Protein AF-A0A061EIF7-F1 (afdb_monomer)

Sequence (240 aa):
MEQPPSSPGTNPVDLRNCVEELVKFTLHSQMNGTLEWDIGLSQEFCSSLLDHHSADPISTIANSPGVSQNPLYIQLASAFYEIITFGSLQASSKCNKLASSYEGSGLKQKEEWIDLVHKKGSELAEILKNINFELHVQEPFFTQLKDGLKTMEGRCAVGDYNRIASGALILFNKCLVLEVQDVHHYASFFEMLEAESLAKVLPGVETIDEAPVRTVNSLQSSFCGNGGHNLTPVVLYIVV

InterPro domains:
  IPR007374 ASCH domain [PF04266] (135-198)
  IPR015947 PUA-like superfamily [SSF88697] (133-213)

Mean predicted aligned error: 14.04 Å

Structure (mmCIF, N/CA/C/O backbone):
data_AF-A0A061EIF7-F1
#
_entry.id   AF-A0A061EIF7-F1
#
loop_
_atom_site.group_PDB
_atom_site.id
_atom_site.type_symbol
_atom_site.label_atom_id
_atom_site.label_alt_id
_atom_site.label_comp_id
_atom_site.label_asym_id
_atom_site.label_entity_id
_atom_site.label_seq_id
_atom_site.pdbx_PDB_ins_code
_atom_site.Cartn_x
_atom_site.Cartn_y
_atom_site.Cartn_z
_atom_site.occupancy
_atom_site.B_iso_or_equiv
_atom_site.auth_seq_id
_atom_site.auth_comp_id
_atom_site.auth_asym_id
_atom_site.auth_atom_id
_atom_site.pdbx_PDB_model_num
ATOM 1 N N . MET A 1 1 ? 24.049 10.262 4.291 1.00 29.61 1 MET A N 1
ATOM 2 C CA . MET A 1 1 ? 24.202 8.849 3.895 1.00 29.61 1 MET A CA 1
ATOM 3 C C . MET A 1 1 ? 22.852 8.208 4.127 1.00 29.61 1 MET A C 1
ATOM 5 O O . MET A 1 1 ? 22.529 7.930 5.271 1.00 29.61 1 MET A O 1
ATOM 9 N N . GLU A 1 2 ? 22.026 8.109 3.089 1.00 33.56 2 GLU A N 1
ATOM 10 C CA . GLU A 1 2 ? 20.752 7.391 3.184 1.00 33.56 2 GLU A CA 1
ATOM 11 C C . GLU A 1 2 ? 21.010 5.897 3.003 1.00 33.56 2 GLU A C 1
ATOM 13 O O . GLU A 1 2 ? 21.774 5.481 2.125 1.00 33.56 2 GLU A O 1
ATOM 18 N N . GLN A 1 3 ? 20.442 5.117 3.916 1.00 34.59 3 GLN A N 1
ATOM 19 C CA . GLN A 1 3 ? 20.562 3.669 3.981 1.00 34.59 3 GLN A CA 1
ATOM 20 C C . GLN A 1 3 ? 19.823 3.064 2.771 1.00 34.59 3 GLN A C 1
ATOM 22 O O . GLN A 1 3 ? 18.740 3.550 2.443 1.00 34.59 3 GLN A O 1
ATOM 27 N N . PRO A 1 4 ? 20.382 2.055 2.074 1.00 44.16 4 PRO A N 1
ATOM 28 C CA . PRO A 1 4 ? 19.668 1.390 0.985 1.00 44.16 4 PRO A CA 1
ATOM 29 C C . PRO A 1 4 ? 18.313 0.865 1.490 1.00 44.16 4 PRO A C 1
ATOM 31 O O . PRO A 1 4 ? 18.235 0.469 2.659 1.00 44.16 4 PRO A O 1
ATOM 34 N N . PRO A 1 5 ? 17.261 0.863 0.646 1.00 51.31 5 PRO A N 1
ATOM 35 C CA . PRO A 1 5 ? 15.955 0.371 1.049 1.00 51.31 5 PRO A CA 1
ATOM 36 C C . PRO A 1 5 ? 16.113 -1.068 1.534 1.00 51.31 5 PRO A C 1
ATOM 38 O O . PRO A 1 5 ? 16.643 -1.928 0.825 1.00 51.31 5 PRO A O 1
ATOM 41 N N . SER A 1 6 ? 15.715 -1.305 2.781 1.00 55.22 6 SER A N 1
ATOM 42 C CA . SER A 1 6 ? 15.743 -2.623 3.405 1.00 55.22 6 SER A CA 1
ATOM 43 C C . SER A 1 6 ? 15.036 -3.628 2.492 1.00 55.22 6 SER A C 1
ATOM 45 O O . SER A 1 6 ? 13.989 -3.309 1.932 1.00 55.22 6 SER A O 1
ATOM 47 N N . SER A 1 7 ? 15.582 -4.841 2.340 1.00 54.00 7 SER A N 1
ATOM 48 C CA . SER A 1 7 ? 14.817 -5.976 1.789 1.00 54.00 7 SER A CA 1
ATOM 49 C C . SER A 1 7 ? 13.463 -6.055 2.516 1.00 54.00 7 SER A C 1
ATOM 51 O O . SER A 1 7 ? 13.458 -5.768 3.721 1.00 54.00 7 SER A O 1
ATOM 53 N N . PRO A 1 8 ? 12.344 -6.410 1.843 1.00 61.06 8 PRO A N 1
ATOM 54 C CA . PRO A 1 8 ? 11.044 -6.476 2.495 1.00 61.06 8 PRO A CA 1
ATOM 55 C C . PRO A 1 8 ? 11.196 -7.356 3.721 1.00 61.06 8 PRO A C 1
ATOM 57 O O . PRO A 1 8 ? 11.722 -8.465 3.631 1.00 61.06 8 PRO A O 1
ATOM 60 N N . GLY A 1 9 ? 10.806 -6.845 4.881 1.00 54.25 9 GLY A N 1
ATOM 61 C CA . GLY A 1 9 ? 10.769 -7.683 6.062 1.00 54.25 9 GLY A CA 1
ATOM 62 C C . GLY A 1 9 ? 9.663 -8.715 5.878 1.00 54.25 9 GLY A C 1
ATOM 63 O O . GLY A 1 9 ? 8.519 -8.346 5.657 1.00 54.25 9 GLY A O 1
ATOM 64 N N . THR A 1 10 ? 9.979 -9.997 6.053 1.00 52.06 10 THR A N 1
ATOM 65 C CA . THR A 1 10 ? 8.979 -11.000 6.476 1.00 52.06 10 THR A CA 1
ATOM 66 C C . THR A 1 10 ? 8.680 -10.901 7.978 1.00 52.06 10 THR A C 1
ATOM 68 O O . THR A 1 10 ? 7.976 -11.738 8.543 1.00 52.06 10 THR A O 1
ATOM 71 N N . ASN A 1 11 ? 9.246 -9.889 8.645 1.00 53.03 11 ASN A N 1
ATOM 72 C CA . ASN A 1 11 ? 8.997 -9.613 10.048 1.00 53.03 11 ASN A CA 1
ATOM 73 C C . ASN A 1 11 ? 7.508 -9.323 10.264 1.00 53.03 11 ASN A C 1
ATOM 75 O O . ASN A 1 11 ? 6.895 -8.665 9.423 1.00 53.03 11 ASN A O 1
ATOM 79 N N . PRO A 1 12 ? 6.931 -9.773 11.390 1.00 58.47 12 PRO A N 1
ATOM 80 C CA . PRO A 1 12 ? 5.568 -9.412 11.734 1.00 58.47 12 PRO A CA 1
ATOM 81 C C . PRO A 1 12 ? 5.463 -7.886 11.741 1.00 58.47 12 PRO A C 1
ATOM 83 O O . PRO A 1 12 ? 6.251 -7.222 12.421 1.00 58.47 12 PRO A O 1
ATOM 86 N N . VAL A 1 13 ? 4.521 -7.355 10.956 1.00 65.19 13 VAL A N 1
ATOM 87 C CA . VAL A 1 13 ? 4.175 -5.929 10.926 1.00 65.19 13 VAL A CA 1
ATOM 88 C C . VAL A 1 13 ? 4.106 -5.438 12.368 1.00 65.19 13 VAL A C 1
ATOM 90 O O . VAL A 1 13 ? 3.480 -6.091 13.211 1.00 65.19 13 VAL A O 1
ATOM 93 N N . ASP A 1 14 ? 4.754 -4.308 12.669 1.00 78.50 14 ASP A N 1
ATOM 94 C CA . ASP A 1 14 ? 4.597 -3.649 13.967 1.00 78.50 14 ASP A CA 1
ATOM 95 C C . ASP A 1 14 ? 3.164 -3.125 14.065 1.00 78.50 14 ASP A C 1
ATOM 97 O O . ASP A 1 14 ? 2.847 -1.981 13.734 1.00 78.50 14 ASP A O 1
ATOM 101 N N . LEU A 1 15 ? 2.286 -4.039 14.465 1.00 79.38 15 LEU A N 1
ATOM 102 C CA . LEU A 1 15 ? 0.847 -3.915 14.380 1.00 79.38 15 LEU A CA 1
ATOM 103 C C . LEU A 1 15 ? 0.352 -2.702 15.161 1.00 79.38 15 LEU A C 1
ATOM 105 O O . LEU A 1 15 ? -0.579 -2.030 14.735 1.00 79.38 15 LEU A O 1
ATOM 109 N N . ARG A 1 16 ? 0.992 -2.398 16.293 1.00 81.75 16 ARG A N 1
ATOM 110 C CA . ARG A 1 16 ? 0.632 -1.246 17.119 1.00 81.75 16 ARG A CA 1
ATOM 111 C C . ARG A 1 16 ? 0.867 0.056 16.363 1.00 81.75 16 ARG A C 1
ATOM 113 O O . ARG A 1 16 ? -0.048 0.868 16.277 1.00 81.75 16 ARG A O 1
ATOM 120 N N . ASN A 1 17 ? 2.060 0.222 15.797 1.00 82.50 17 ASN A N 1
ATOM 121 C CA . ASN A 1 17 ? 2.411 1.424 15.046 1.00 82.50 17 ASN A CA 1
ATOM 122 C C . ASN A 1 17 ? 1.631 1.520 13.726 1.00 82.50 17 ASN A C 1
ATOM 124 O O . ASN A 1 17 ? 1.202 2.604 13.348 1.00 82.50 17 ASN A O 1
ATOM 128 N N . CYS A 1 18 ? 1.394 0.392 13.052 1.00 82.25 18 CYS A N 1
ATOM 129 C CA . CYS A 1 18 ? 0.579 0.338 11.838 1.00 82.25 18 CYS A CA 1
ATOM 130 C C . CYS A 1 18 ? -0.863 0.798 12.097 1.00 82.25 18 CYS A C 1
ATOM 132 O O . CYS A 1 18 ? -1.370 1.656 11.381 1.00 82.25 18 CYS A O 1
ATOM 134 N N . VAL A 1 19 ? -1.508 0.287 13.150 1.00 85.50 19 VAL A N 1
ATOM 135 C CA . VAL A 1 19 ? -2.882 0.677 13.502 1.00 85.50 19 VAL A CA 1
ATOM 136 C C . VAL A 1 19 ? -2.955 2.154 13.900 1.00 85.50 19 VAL A C 1
ATOM 138 O O . VAL A 1 19 ? -3.918 2.831 13.548 1.00 85.50 19 VAL A O 1
ATOM 141 N N . GLU A 1 20 ? -1.944 2.674 14.598 1.00 86.88 20 GLU A N 1
ATOM 142 C CA . GLU A 1 20 ? -1.873 4.095 14.952 1.00 86.88 20 GLU A CA 1
ATOM 143 C C . GLU A 1 20 ? -1.785 5.002 13.721 1.00 86.88 20 GLU A C 1
ATOM 145 O O . GLU A 1 20 ? -2.619 5.900 13.566 1.00 86.88 20 GLU A O 1
ATOM 150 N N . GLU A 1 21 ? -0.838 4.738 12.818 1.00 85.19 21 GLU A N 1
ATOM 151 C CA . GLU A 1 21 ? -0.674 5.520 11.589 1.00 85.19 21 GLU A CA 1
ATOM 152 C C . GLU A 1 21 ? -1.884 5.385 10.657 1.00 85.19 21 GLU A C 1
ATOM 154 O O . GLU A 1 21 ? -2.321 6.378 10.077 1.00 85.19 21 GLU A O 1
ATOM 159 N N . LEU A 1 22 ? -2.499 4.201 10.569 1.00 84.62 22 LEU A N 1
ATOM 160 C CA . LEU A 1 22 ? -3.710 3.986 9.776 1.00 84.62 22 LEU A CA 1
ATOM 161 C C . LEU A 1 22 ? -4.897 4.808 10.298 1.00 84.62 22 LEU A C 1
ATOM 163 O O . LEU A 1 22 ? -5.583 5.473 9.516 1.00 84.62 22 LEU A O 1
ATOM 167 N N . VAL A 1 23 ? -5.147 4.789 11.612 1.00 85.50 23 VAL A N 1
ATOM 168 C CA . VAL A 1 23 ? -6.224 5.581 12.229 1.00 85.50 23 VAL A CA 1
ATOM 169 C C . VAL A 1 23 ? -5.973 7.067 11.998 1.00 85.50 23 VAL A C 1
ATOM 171 O O . VAL A 1 23 ? -6.869 7.783 11.550 1.00 85.50 23 VAL A O 1
ATOM 174 N N . LYS A 1 24 ? -4.745 7.528 12.238 1.00 87.12 24 LYS A N 1
ATOM 175 C CA . LYS A 1 24 ? -4.350 8.922 12.029 1.00 87.12 24 LYS A CA 1
ATOM 176 C C . LYS A 1 24 ? -4.534 9.358 10.573 1.00 87.12 24 LYS A C 1
ATOM 178 O O . LYS A 1 24 ? -5.149 10.393 10.316 1.00 87.12 24 LYS A O 1
ATOM 183 N N . PHE A 1 25 ? -4.059 8.554 9.623 1.00 84.62 25 PHE A N 1
ATOM 184 C CA . PHE A 1 25 ? -4.212 8.795 8.188 1.00 84.62 25 PHE A CA 1
ATOM 185 C C . PHE A 1 25 ? -5.684 8.877 7.773 1.00 84.62 25 PHE A C 1
ATOM 187 O O . PHE A 1 25 ? -6.068 9.785 7.033 1.00 84.62 25 PHE A O 1
ATOM 194 N N . THR A 1 26 ? -6.516 7.965 8.282 1.00 84.12 26 THR A N 1
ATOM 195 C CA . THR A 1 26 ? -7.954 7.915 7.980 1.00 84.12 26 THR A CA 1
ATOM 196 C C . THR A 1 26 ? -8.664 9.180 8.466 1.00 84.12 26 THR A C 1
ATOM 198 O O . THR A 1 26 ? -9.420 9.793 7.713 1.00 84.12 26 THR A O 1
ATOM 201 N N . LEU A 1 27 ? -8.373 9.625 9.694 1.00 84.62 27 LEU A N 1
ATOM 202 C CA . LEU A 1 27 ? -8.964 10.837 10.270 1.00 84.62 27 LEU A CA 1
ATOM 203 C C . LEU A 1 27 ? -8.554 12.105 9.507 1.00 84.62 27 LEU A C 1
ATOM 205 O O . LEU A 1 27 ? -9.409 12.935 9.195 1.00 84.62 27 LEU A O 1
ATOM 209 N N . HIS A 1 28 ? -7.271 12.248 9.157 1.00 84.62 28 HIS A N 1
ATOM 210 C CA . HIS A 1 28 ? -6.807 13.375 8.340 1.00 84.62 28 HIS A CA 1
ATOM 211 C C . HIS A 1 28 ? -7.423 13.369 6.939 1.00 84.62 28 HIS A C 1
ATOM 213 O O . HIS A 1 28 ? -7.803 14.422 6.428 1.00 84.62 28 HIS A O 1
ATOM 219 N N . SER A 1 29 ? -7.550 12.194 6.323 1.00 81.12 29 SER A N 1
ATOM 220 C CA . SER A 1 29 ? -8.087 12.071 4.968 1.00 81.12 29 SER A CA 1
ATOM 221 C C . SER A 1 29 ? -9.582 12.410 4.902 1.00 81.12 29 SER A C 1
ATOM 223 O O . SER A 1 29 ? -9.990 13.082 3.952 1.00 81.12 29 SER A O 1
ATOM 225 N N . GLN A 1 30 ? -10.365 12.043 5.928 1.00 82.75 30 GLN A N 1
ATOM 226 C CA . GLN A 1 30 ? -11.767 12.463 6.089 1.00 82.75 30 GLN A CA 1
ATOM 227 C C . GLN A 1 30 ? -11.884 13.981 6.290 1.00 82.75 30 GLN A C 1
ATOM 229 O O . GLN A 1 30 ? -12.725 14.636 5.675 1.00 82.75 30 GLN A O 1
ATOM 234 N N . MET A 1 31 ? -11.014 14.567 7.119 1.00 81.19 31 MET A N 1
ATOM 235 C CA . MET A 1 31 ? -11.008 16.011 7.375 1.00 81.19 31 MET A CA 1
ATOM 236 C C . MET A 1 31 ? -10.672 16.821 6.115 1.00 81.19 31 MET A C 1
ATOM 238 O O . MET A 1 31 ? -11.287 17.853 5.861 1.00 81.19 31 MET A O 1
ATOM 242 N N . ASN A 1 32 ? -9.748 16.323 5.295 1.00 81.88 32 ASN A N 1
ATOM 243 C CA . ASN A 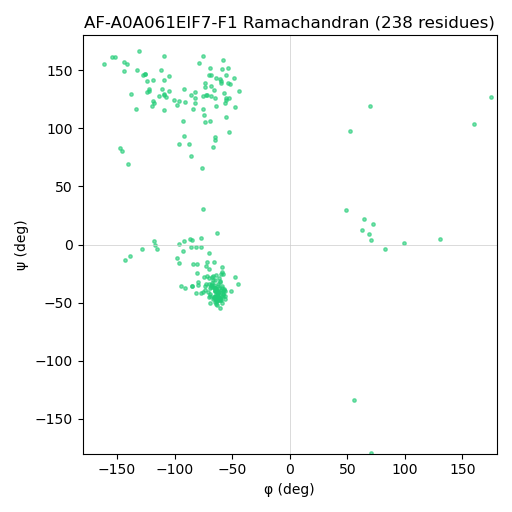1 32 ? -9.346 16.967 4.047 1.00 81.88 32 ASN A CA 1
ATOM 244 C C . ASN A 1 32 ? -10.304 16.684 2.874 1.00 81.88 32 ASN A C 1
ATOM 246 O O . ASN A 1 32 ? -10.073 17.189 1.779 1.00 81.88 32 ASN A O 1
ATOM 250 N N . GLY A 1 33 ? -11.349 15.866 3.069 1.00 76.62 33 GLY A N 1
ATOM 251 C CA . GLY A 1 33 ? -12.273 15.467 2.000 1.00 76.62 33 GLY A CA 1
ATOM 252 C C . GLY A 1 33 ? -11.618 14.631 0.894 1.00 76.62 33 GLY A C 1
ATOM 253 O O . GLY A 1 33 ? -12.112 14.595 -0.225 1.00 76.62 33 GLY A O 1
ATOM 254 N N . THR A 1 34 ? -10.48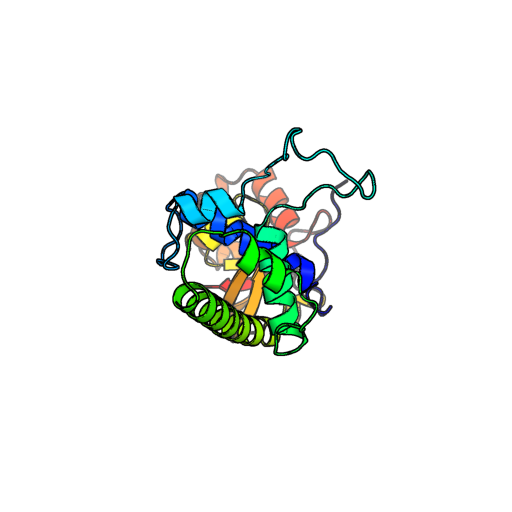9 13.988 1.199 1.00 76.19 34 THR A N 1
ATOM 255 C CA . THR A 1 34 ? -9.700 13.173 0.251 1.00 76.19 34 THR A CA 1
ATOM 256 C C . THR A 1 34 ? -10.025 11.681 0.327 1.00 76.19 34 THR A C 1
ATOM 258 O O . THR A 1 34 ? -9.398 10.881 -0.358 1.00 76.19 34 THR A O 1
ATOM 261 N N . LEU A 1 35 ? -10.951 11.292 1.206 1.00 73.25 35 LEU A N 1
ATOM 262 C CA . LEU A 1 35 ? -11.400 9.913 1.348 1.00 73.25 35 LEU A CA 1
ATOM 263 C C . LEU A 1 35 ? -12.453 9.620 0.270 1.00 73.25 35 LEU A C 1
ATOM 265 O O . LEU A 1 35 ? -13.475 10.299 0.212 1.00 73.25 35 LEU A O 1
ATOM 269 N N . GLU A 1 36 ? -12.213 8.620 -0.579 1.00 65.44 36 GLU A N 1
ATOM 270 C CA . GLU A 1 36 ? -13.154 8.250 -1.651 1.00 65.44 36 GLU A CA 1
ATOM 271 C C . GLU A 1 36 ? -14.440 7.595 -1.126 1.00 65.44 36 GLU A C 1
ATOM 273 O O . GLU A 1 36 ? -15.470 7.602 -1.801 1.00 65.44 36 GLU A O 1
ATOM 278 N N . TRP A 1 37 ? -14.402 7.044 0.089 1.00 65.62 37 TRP A N 1
ATOM 279 C CA . TRP A 1 37 ? -15.542 6.414 0.746 1.00 65.62 37 TRP A CA 1
ATOM 280 C C . TRP A 1 37 ? -15.900 7.132 2.045 1.00 65.62 37 TRP A C 1
ATOM 282 O O . TRP A 1 37 ? -15.028 7.522 2.817 1.00 65.62 37 TRP A O 1
ATOM 292 N N . ASP A 1 38 ? -17.196 7.260 2.327 1.00 68.94 38 ASP A N 1
ATOM 293 C CA . ASP A 1 38 ? -17.659 7.815 3.596 1.00 68.94 38 ASP A CA 1
ATOM 294 C C . ASP A 1 38 ? -17.498 6.782 4.721 1.00 68.94 38 ASP A C 1
ATOM 296 O O . ASP A 1 38 ? -18.125 5.720 4.720 1.00 68.94 38 ASP A O 1
ATOM 300 N N . ILE A 1 39 ? -16.651 7.098 5.702 1.00 69.50 39 ILE A N 1
ATOM 301 C CA . ILE A 1 39 ? -16.491 6.302 6.928 1.00 69.50 39 ILE A CA 1
ATOM 302 C C . ILE A 1 39 ? -17.634 6.518 7.933 1.00 69.50 39 ILE A C 1
ATOM 304 O O . ILE A 1 39 ? -17.640 5.883 8.988 1.00 69.50 39 ILE A O 1
ATOM 308 N N . GLY A 1 40 ? -18.595 7.396 7.628 1.00 66.06 40 GLY A N 1
ATOM 309 C CA . GLY A 1 40 ? -19.755 7.690 8.468 1.00 66.06 40 GLY A CA 1
ATOM 310 C C . GLY A 1 40 ? -19.408 8.501 9.717 1.00 66.06 40 GLY A C 1
ATOM 311 O O . GLY A 1 40 ? -20.179 8.519 10.677 1.00 66.06 40 GLY A O 1
ATOM 312 N N . LEU A 1 41 ? -18.237 9.146 9.731 1.00 71.50 41 LEU A N 1
ATOM 313 C CA . LEU A 1 41 ? -17.779 10.012 10.815 1.00 71.50 41 LEU A CA 1
ATOM 314 C C . LEU A 1 41 ? -17.898 11.478 10.391 1.00 71.50 41 LEU A C 1
ATOM 316 O O . LEU A 1 41 ? -17.448 11.853 9.305 1.00 71.50 41 LEU A O 1
ATOM 320 N N . SER A 1 42 ? -18.472 12.314 11.260 1.00 74.44 42 SER A N 1
ATOM 321 C CA . SER A 1 42 ? -18.560 13.755 11.003 1.00 74.44 42 SER A CA 1
ATOM 322 C C . SER A 1 42 ? -17.176 14.414 11.072 1.00 74.44 42 SER A C 1
ATOM 324 O O . SER A 1 42 ? -16.286 13.950 11.791 1.00 74.44 42 SER A O 1
ATOM 326 N N . GLN A 1 43 ? -16.985 15.519 10.344 1.00 78.31 43 GLN A N 1
ATOM 327 C CA . GLN A 1 43 ? -15.718 16.259 10.367 1.00 78.31 43 GLN A CA 1
ATOM 328 C C . GLN A 1 43 ? -15.392 16.800 11.764 1.00 78.31 43 GLN A C 1
ATOM 330 O O . GLN A 1 43 ? -14.236 16.763 12.185 1.00 78.31 43 GLN A O 1
ATOM 335 N N . GLU A 1 44 ? -16.403 17.247 12.513 1.00 74.06 44 GLU A N 1
ATOM 336 C CA . GLU A 1 44 ? -16.243 17.725 13.889 1.00 74.06 44 GLU A CA 1
ATOM 337 C C . GLU A 1 44 ? -15.762 16.602 14.811 1.00 74.06 44 GLU A C 1
ATOM 339 O O . GLU A 1 44 ? -14.886 16.811 15.651 1.00 74.06 44 GLU A O 1
ATOM 344 N N . PHE A 1 45 ? -16.295 15.392 14.620 1.00 73.56 45 PHE A N 1
ATOM 345 C CA . PHE A 1 45 ? -15.878 14.217 15.371 1.00 73.56 45 PHE A CA 1
ATOM 346 C C . PHE A 1 45 ? -14.424 13.835 15.062 1.00 73.56 45 PHE A C 1
ATOM 348 O O . PHE A 1 45 ? -13.637 13.619 15.982 1.00 73.56 45 PHE A O 1
ATOM 355 N N . CYS A 1 46 ? -14.030 13.817 13.784 1.00 77.25 46 CYS A N 1
ATOM 356 C CA . CYS A 1 46 ? -12.645 13.544 13.390 1.00 77.25 46 CYS A CA 1
ATOM 357 C C . CYS A 1 46 ? -11.662 14.589 13.935 1.00 77.25 46 CYS A C 1
ATOM 359 O O . CYS A 1 46 ? -10.601 14.219 14.436 1.00 77.25 46 CYS A O 1
ATOM 361 N N . SER A 1 47 ? -12.030 15.872 13.887 1.00 79.44 47 SER A N 1
ATOM 362 C CA . SER A 1 47 ? -11.232 16.961 14.457 1.00 79.44 47 SER A CA 1
ATOM 363 C C . SER A 1 47 ? -11.041 16.780 15.967 1.00 79.44 47 SER A C 1
ATOM 365 O O . SER A 1 47 ? -9.914 16.796 16.451 1.00 79.44 47 SER A O 1
ATOM 367 N N . SER A 1 48 ? -12.116 16.468 16.701 1.00 77.25 48 SER A N 1
ATOM 368 C CA . SER A 1 48 ? -12.061 16.196 18.144 1.00 77.25 48 SER A CA 1
ATOM 369 C C . SER A 1 48 ? -11.171 14.998 18.505 1.00 77.25 48 SER A C 1
ATOM 371 O O . SER A 1 48 ? -10.546 15.004 19.565 1.00 77.25 48 SER A O 1
ATOM 373 N N . LEU A 1 49 ? -11.087 13.978 17.643 1.00 76.31 49 LEU A N 1
ATOM 374 C CA . LEU A 1 49 ? -10.205 12.827 17.861 1.00 76.31 49 LEU A CA 1
ATOM 375 C C . LEU A 1 49 ? -8.721 13.154 17.648 1.00 76.31 49 LEU A C 1
ATOM 377 O O . LEU A 1 49 ? -7.859 12.567 18.311 1.00 76.31 49 LEU A O 1
ATOM 381 N N . LEU A 1 50 ? -8.435 14.047 16.699 1.00 81.25 50 LEU A N 1
ATOM 382 C CA . LEU A 1 50 ? -7.088 14.508 16.366 1.00 81.25 50 LEU A CA 1
ATOM 383 C C . LEU A 1 50 ? -6.584 15.592 17.324 1.00 81.25 50 LEU A C 1
ATOM 385 O O . LEU A 1 50 ? -5.369 15.738 17.472 1.00 81.25 50 LEU A O 1
ATOM 389 N N . ASP A 1 51 ? -7.490 16.335 17.964 1.00 76.12 51 ASP A N 1
ATOM 390 C CA . ASP A 1 51 ? -7.127 17.457 18.817 1.00 76.12 51 ASP A CA 1
ATOM 391 C C . ASP A 1 51 ? -6.351 17.004 20.064 1.00 76.12 51 ASP A C 1
ATOM 393 O O . ASP A 1 51 ? -6.710 16.065 20.786 1.00 76.12 51 ASP A O 1
ATOM 397 N N . HIS A 1 52 ? -5.259 17.712 20.326 1.00 60.75 52 HIS A N 1
ATOM 398 C CA . HIS A 1 52 ? -4.534 17.637 21.579 1.00 60.75 52 HIS A CA 1
ATOM 399 C C . HIS A 1 52 ? -5.196 18.643 22.512 1.00 60.75 52 HIS A C 1
ATOM 401 O O . HIS A 1 52 ? -4.736 19.778 22.638 1.00 60.75 52 HIS A O 1
ATOM 407 N N . HIS A 1 53 ? -6.249 18.239 23.219 1.00 50.03 53 HIS A N 1
ATOM 408 C CA . HIS A 1 53 ? -6.636 19.005 24.395 1.00 50.03 53 HIS A CA 1
ATOM 409 C C . HIS A 1 53 ? -5.509 18.892 25.433 1.00 50.03 53 HIS A C 1
ATOM 411 O O . HIS A 1 53 ? -5.478 18.004 26.283 1.00 50.03 53 HIS A O 1
ATOM 417 N N . SER A 1 54 ? -4.558 19.826 25.360 1.00 42.75 54 SER A N 1
ATOM 418 C CA . SER A 1 54 ? -3.938 20.402 26.542 1.00 42.75 54 SER A CA 1
ATOM 419 C C . SER A 1 54 ? -5.099 20.890 27.397 1.00 42.75 54 SER A C 1
ATOM 421 O O . SER A 1 54 ? -5.695 21.934 27.145 1.00 42.75 54 SER A O 1
ATOM 423 N N . ALA A 1 55 ? -5.500 20.071 28.363 1.00 35.34 55 ALA A N 1
ATOM 424 C CA . ALA A 1 55 ? -6.322 20.557 29.447 1.00 35.34 55 ALA A CA 1
ATOM 425 C C . ALA A 1 55 ? -5.470 21.571 30.222 1.00 35.34 55 ALA A C 1
ATOM 427 O O . ALA A 1 55 ? -4.676 21.199 31.084 1.00 35.34 55 ALA A O 1
ATOM 428 N N . ASP A 1 56 ? -5.585 22.844 29.861 1.00 34.34 56 ASP A N 1
ATOM 429 C CA . ASP A 1 56 ? -5.129 23.950 30.691 1.00 34.34 56 ASP A CA 1
ATOM 430 C C . ASP A 1 56 ? -6.122 24.177 31.860 1.00 34.34 56 ASP A C 1
ATOM 432 O O . ASP A 1 56 ? -7.229 23.629 31.888 1.00 34.34 56 ASP A O 1
ATOM 436 N N . PRO A 1 57 ? -5.706 24.884 32.921 1.00 38.69 57 PRO A N 1
ATOM 437 C CA . PRO A 1 57 ? -5.609 24.307 34.256 1.00 38.69 57 PRO A CA 1
ATOM 438 C C . PRO A 1 57 ? -6.842 24.594 35.114 1.00 38.69 57 PRO A C 1
ATOM 440 O O . PRO A 1 57 ? -6.840 25.535 35.900 1.00 38.69 57 PRO A O 1
ATOM 443 N N . ILE A 1 58 ? -7.888 23.769 35.044 1.00 35.22 58 ILE A N 1
ATOM 444 C CA . ILE A 1 58 ? -8.943 23.791 36.073 1.00 35.22 58 ILE A CA 1
ATOM 445 C C . ILE A 1 58 ? -9.418 22.371 36.400 1.00 35.22 58 ILE A C 1
ATOM 447 O O . ILE A 1 58 ? -10.552 21.987 36.143 1.00 35.22 58 ILE A O 1
ATOM 451 N N . SER A 1 59 ? -8.559 21.586 37.047 1.00 28.30 59 SER A N 1
ATOM 452 C CA . SER A 1 59 ? -9.037 20.664 38.082 1.00 28.30 59 SER A CA 1
ATOM 453 C C . SER A 1 59 ? -7.968 20.506 39.157 1.00 28.30 59 SER A C 1
ATOM 455 O O . SER A 1 59 ? -7.159 19.576 39.178 1.00 28.30 59 SER A O 1
ATOM 457 N N . THR A 1 60 ? -7.958 21.465 40.074 1.00 36.91 60 THR A N 1
ATOM 458 C CA . THR A 1 60 ? -7.410 21.271 41.410 1.00 36.91 60 THR A CA 1
ATOM 459 C C . THR A 1 60 ? -8.132 20.073 42.025 1.00 36.91 60 THR A C 1
ATOM 461 O O . THR A 1 60 ? -9.325 20.158 42.293 1.00 36.91 60 THR A O 1
ATOM 464 N N . ILE A 1 61 ? -7.423 18.955 42.192 1.0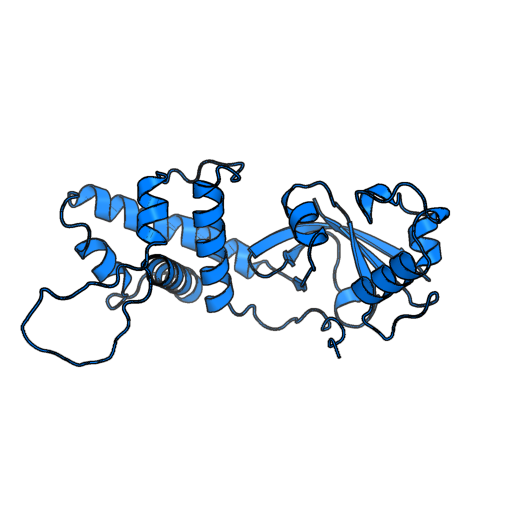0 35.31 61 ILE A N 1
ATOM 465 C CA . ILE A 1 61 ? -7.338 18.107 43.397 1.00 35.31 61 ILE A CA 1
ATOM 466 C C . ILE A 1 61 ? -6.835 16.712 42.972 1.00 35.31 61 ILE A C 1
ATOM 468 O O . ILE A 1 61 ? -7.564 15.895 42.425 1.00 35.31 61 ILE A O 1
ATOM 472 N N . ALA A 1 62 ? -5.553 16.489 43.276 1.00 38.62 62 ALA A N 1
ATOM 473 C CA . ALA A 1 62 ? -4.897 15.210 43.554 1.00 38.62 62 ALA A CA 1
ATOM 474 C C . ALA A 1 62 ? -5.060 14.060 42.533 1.00 38.62 62 ALA A C 1
ATOM 476 O O . ALA A 1 62 ? -5.972 13.246 42.634 1.00 38.62 62 ALA A O 1
ATOM 477 N N . ASN A 1 63 ? -4.067 13.877 41.647 1.00 33.91 63 ASN A N 1
ATOM 478 C CA . ASN A 1 63 ? -3.032 12.834 41.810 1.00 33.91 63 ASN A CA 1
ATOM 479 C C . ASN A 1 63 ? -2.083 12.742 40.588 1.00 33.91 63 ASN A C 1
ATOM 481 O O . ASN A 1 63 ? -2.509 12.515 39.461 1.00 33.91 63 ASN A O 1
ATOM 485 N N . SER A 1 64 ? -0.777 12.821 40.875 1.00 33.03 64 SER A N 1
ATOM 486 C CA . SER A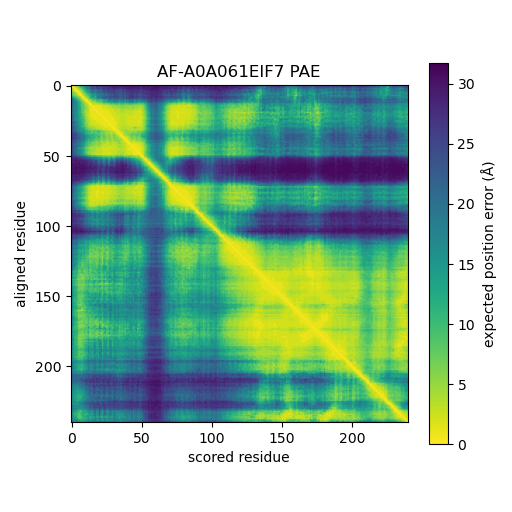 1 64 ? 0.414 12.606 40.021 1.00 33.03 64 SER A CA 1
ATOM 487 C C . SER A 1 64 ? 0.733 13.640 38.910 1.00 33.03 64 SER A C 1
ATOM 489 O O . SER A 1 64 ? -0.044 13.809 37.974 1.00 33.03 64 SER A O 1
ATOM 491 N N . PRO A 1 65 ? 1.904 14.312 38.964 1.00 32.78 65 PRO A N 1
ATOM 492 C CA . PRO A 1 65 ? 2.393 15.162 37.881 1.00 32.78 65 PRO A CA 1
ATOM 493 C C . PRO A 1 65 ? 3.077 14.303 36.803 1.00 32.78 65 PRO A C 1
ATOM 495 O O . PRO A 1 65 ? 3.994 13.546 37.114 1.00 32.78 65 PRO A O 1
ATOM 498 N N . GLY A 1 66 ? 2.659 14.433 35.538 1.00 34.47 66 GLY A N 1
ATOM 499 C CA . GLY A 1 66 ? 3.485 14.004 34.396 1.00 34.47 66 GLY A CA 1
ATOM 500 C C . GLY A 1 66 ? 2.848 13.126 33.314 1.00 34.47 66 GLY A C 1
ATOM 501 O O . GLY A 1 66 ? 3.567 12.724 32.404 1.00 34.47 66 GLY A O 1
ATOM 502 N N . VAL A 1 67 ? 1.546 12.825 33.340 1.00 39.03 67 VAL A N 1
ATOM 503 C CA . VAL A 1 67 ? 0.922 12.075 32.231 1.00 39.03 67 VAL A CA 1
ATOM 504 C C . VAL A 1 67 ? 0.362 13.056 31.206 1.00 39.03 67 VAL A C 1
ATOM 506 O O . VAL A 1 67 ? -0.768 13.518 31.333 1.00 39.03 67 VAL A O 1
ATOM 509 N N . SER A 1 68 ? 1.172 13.373 30.193 1.00 45.47 68 SER A N 1
ATOM 510 C CA . SER A 1 68 ? 0.693 13.971 28.941 1.00 45.47 68 SER A CA 1
ATOM 511 C C . SER A 1 68 ? -0.519 13.169 28.451 1.00 45.47 68 SER A C 1
ATOM 513 O O . SER A 1 68 ? -0.415 11.953 28.254 1.00 45.47 68 SER A O 1
ATOM 515 N N . GLN A 1 69 ? -1.689 13.802 28.337 1.00 56.28 69 GLN A N 1
ATOM 516 C CA . GLN A 1 69 ? -2.861 13.143 27.772 1.00 56.28 69 GLN A CA 1
ATOM 517 C C . GLN A 1 69 ? -2.605 12.937 26.278 1.00 56.28 69 GLN A C 1
ATOM 519 O O . GLN A 1 69 ? -2.600 13.881 25.491 1.00 56.28 69 GLN A O 1
ATOM 524 N N . ASN A 1 70 ? -2.337 11.687 25.902 1.00 60.34 70 ASN A N 1
ATOM 525 C CA . ASN A 1 70 ? -2.229 11.299 24.503 1.00 60.34 70 ASN A CA 1
ATOM 526 C C . ASN A 1 70 ? -3.556 11.603 23.778 1.00 60.34 70 ASN A C 1
ATOM 528 O O . ASN A 1 70 ? -4.619 11.328 24.352 1.00 60.34 70 ASN A O 1
ATOM 532 N N . PRO A 1 71 ? -3.505 12.120 22.538 1.00 72.31 71 PRO A N 1
ATOM 533 C CA . PRO A 1 71 ? -4.681 12.511 21.771 1.00 72.31 71 PRO A CA 1
ATOM 534 C C . PRO A 1 71 ? -5.620 11.318 21.582 1.00 72.31 71 PRO A C 1
ATOM 536 O O . PRO A 1 71 ? -5.197 10.155 21.597 1.00 72.31 71 PRO A O 1
ATOM 539 N N . LEU A 1 72 ? -6.920 11.593 21.462 1.00 77.69 72 LEU A N 1
ATOM 540 C CA . LEU A 1 72 ? -7.962 10.565 21.550 1.00 77.69 72 LEU A CA 1
ATOM 541 C C . LEU A 1 72 ? -7.828 9.504 20.446 1.00 77.69 72 LEU A C 1
ATOM 543 O O . LEU A 1 72 ? -8.128 8.332 20.690 1.00 77.69 72 LEU A O 1
ATOM 547 N N . TYR A 1 73 ? -7.280 9.859 19.279 1.00 80.62 73 TYR A N 1
ATOM 548 C CA . TYR A 1 73 ? -6.991 8.892 18.219 1.00 80.62 73 TYR A CA 1
ATOM 549 C C . TYR A 1 73 ? -5.991 7.800 18.641 1.00 80.62 73 TYR A C 1
ATOM 551 O O . TYR A 1 73 ? -6.131 6.666 18.197 1.00 80.62 73 TYR A O 1
ATOM 559 N N . ILE A 1 74 ? -5.031 8.077 19.536 1.00 82.25 74 ILE A N 1
ATOM 560 C CA . ILE A 1 74 ? -4.093 7.056 20.049 1.00 82.25 74 ILE A CA 1
ATOM 561 C C . ILE A 1 74 ? -4.843 6.038 20.913 1.00 82.25 74 ILE A C 1
ATOM 563 O O . ILE A 1 74 ? -4.515 4.847 20.945 1.00 82.25 74 ILE A O 1
ATOM 567 N N . GLN A 1 75 ? -5.883 6.487 21.619 1.00 78.69 75 GLN A N 1
ATOM 568 C CA . GLN A 1 75 ? -6.745 5.599 22.397 1.00 78.69 75 GLN A CA 1
ATOM 569 C C . GLN A 1 75 ? -7.615 4.740 21.478 1.00 78.69 75 GLN A C 1
ATOM 571 O O . GLN A 1 75 ? -7.738 3.540 21.718 1.00 78.69 75 GLN A O 1
ATOM 576 N N . LEU A 1 76 ? -8.153 5.329 20.407 1.00 79.38 76 LEU A N 1
ATOM 577 C CA . LEU A 1 76 ? -8.878 4.604 19.363 1.00 79.38 76 LEU A CA 1
ATOM 578 C C . LEU A 1 76 ? -7.979 3.566 18.671 1.00 79.38 76 LEU A C 1
ATOM 580 O O . LEU A 1 76 ? -8.359 2.405 18.555 1.00 79.38 76 LEU A O 1
ATOM 584 N N . ALA A 1 77 ? -6.755 3.943 18.301 1.00 84.06 77 ALA A N 1
ATOM 585 C CA . ALA A 1 77 ? -5.761 3.033 17.739 1.00 84.06 77 ALA A CA 1
ATOM 586 C C . ALA A 1 77 ? -5.406 1.898 18.707 1.00 84.06 77 ALA A C 1
ATOM 588 O O . ALA A 1 77 ? -5.313 0.739 18.312 1.00 84.06 77 ALA A O 1
ATOM 589 N N . SER A 1 78 ? -5.277 2.202 20.001 1.00 81.75 78 SER A N 1
ATOM 590 C CA . SER A 1 78 ? -5.049 1.183 21.030 1.00 81.75 78 SER A CA 1
ATOM 591 C C . SER A 1 78 ? -6.226 0.209 21.147 1.00 81.75 78 SER A C 1
ATOM 593 O O . SER A 1 78 ? -6.002 -0.988 21.304 1.00 81.75 78 SER A O 1
ATOM 595 N N . ALA A 1 79 ? -7.464 0.701 21.049 1.00 78.38 79 ALA A N 1
ATOM 596 C CA . ALA A 1 79 ? -8.665 -0.130 21.065 1.00 78.38 79 ALA A CA 1
ATOM 597 C C . ALA A 1 79 ? -8.717 -1.067 19.847 1.00 78.38 79 ALA A C 1
ATOM 599 O O . ALA A 1 79 ? -8.949 -2.266 20.000 1.00 78.38 79 ALA A O 1
ATOM 600 N N . PHE A 1 80 ? -8.415 -0.547 18.653 1.00 81.75 80 PHE A N 1
ATOM 601 C CA . PHE A 1 80 ? -8.279 -1.366 17.449 1.00 81.75 80 PHE A CA 1
ATOM 602 C C . PHE A 1 80 ? -7.174 -2.409 17.593 1.00 81.75 80 PHE A C 1
ATOM 604 O O . PHE A 1 80 ? -7.408 -3.580 17.313 1.00 81.75 80 PHE A O 1
ATOM 611 N N . TYR A 1 81 ? -6.002 -2.021 18.095 1.00 83.50 81 TYR A N 1
ATOM 612 C CA . TYR A 1 81 ? -4.903 -2.948 18.354 1.00 83.50 81 TYR A CA 1
ATOM 613 C C . TYR A 1 81 ? -5.320 -4.088 19.293 1.00 83.50 81 TYR A C 1
ATOM 615 O O . TYR A 1 81 ? -5.006 -5.247 19.023 1.00 83.50 81 TYR A O 1
ATOM 623 N N . GLU A 1 82 ? -6.036 -3.783 20.381 1.00 80.69 82 GLU A N 1
ATOM 624 C CA . GLU A 1 82 ? -6.533 -4.802 21.309 1.00 80.69 82 GLU A CA 1
ATOM 625 C C . GLU A 1 82 ? -7.505 -5.768 20.627 1.00 80.69 82 GLU A C 1
ATOM 627 O O . GLU A 1 82 ? -7.354 -6.978 20.775 1.00 80.69 82 GLU A O 1
ATOM 632 N N . ILE A 1 83 ? -8.450 -5.262 19.832 1.00 79.56 83 ILE A N 1
ATOM 633 C CA . ILE A 1 83 ? -9.387 -6.110 19.084 1.00 79.56 83 ILE A CA 1
ATOM 634 C C . ILE A 1 83 ? -8.645 -6.978 18.069 1.00 79.56 83 ILE A C 1
ATOM 636 O O . ILE A 1 83 ? -8.897 -8.176 17.996 1.00 79.56 83 ILE A O 1
ATOM 640 N N . ILE A 1 84 ? -7.694 -6.414 17.324 1.00 78.81 84 ILE A N 1
ATOM 641 C CA . ILE A 1 84 ? -6.934 -7.165 16.319 1.00 78.81 84 ILE A CA 1
ATOM 642 C C . ILE A 1 84 ? -6.085 -8.260 16.977 1.00 78.81 84 ILE A C 1
ATOM 644 O O . ILE A 1 84 ? -5.990 -9.371 16.456 1.00 78.81 84 ILE A O 1
ATOM 648 N N . THR A 1 85 ? -5.490 -7.963 18.135 1.00 78.62 85 THR A N 1
ATOM 649 C CA . THR A 1 85 ? -4.563 -8.871 18.825 1.00 78.62 85 THR A CA 1
ATOM 650 C C . THR A 1 85 ? -5.293 -9.935 19.647 1.00 78.62 85 THR A C 1
ATOM 652 O O . THR A 1 85 ? -4.889 -11.095 19.657 1.00 78.62 85 THR A O 1
ATOM 655 N N . PHE A 1 86 ? -6.359 -9.552 20.350 1.00 77.06 86 PHE A N 1
ATOM 656 C CA . PHE A 1 86 ? -7.027 -10.385 21.357 1.00 77.06 86 PHE A CA 1
ATOM 657 C C . PHE A 1 86 ? -8.466 -10.768 20.989 1.00 77.06 86 PHE A C 1
ATOM 659 O O . PHE A 1 86 ? -9.109 -11.495 21.745 1.00 77.06 86 PHE A O 1
ATOM 666 N N . GLY A 1 87 ? -9.000 -10.273 19.870 1.00 70.88 87 GLY A N 1
ATOM 667 C CA . GLY A 1 87 ? -10.371 -10.534 19.422 1.00 70.88 87 GLY A CA 1
ATOM 668 C C . GLY A 1 87 ? -11.457 -9.864 20.267 1.00 70.88 87 GLY A C 1
ATOM 669 O O . GLY A 1 87 ? -12.634 -10.122 20.049 1.00 70.88 87 GLY A O 1
ATOM 670 N N . SER A 1 88 ? -11.089 -9.048 21.259 1.00 70.88 88 SER A N 1
ATOM 671 C CA . SER A 1 88 ? -12.032 -8.347 22.134 1.00 70.88 88 SER A CA 1
ATOM 672 C C . SER A 1 88 ? -11.358 -7.170 22.844 1.00 70.88 88 SER A C 1
ATOM 674 O O . SER A 1 88 ? -10.141 -7.171 23.050 1.00 70.88 88 SER A O 1
ATOM 676 N N . LEU A 1 89 ? -12.156 -6.180 23.250 1.00 69.12 89 LEU A N 1
ATOM 677 C CA . LEU A 1 89 ? -11.699 -5.111 24.138 1.00 69.12 89 LEU A CA 1
ATOM 678 C C . LEU A 1 89 ? -11.513 -5.664 25.550 1.00 69.12 89 LEU A C 1
ATOM 680 O O . LEU A 1 89 ? -12.425 -6.268 26.117 1.00 69.12 89 LEU A O 1
ATOM 684 N N . GLN A 1 90 ? -10.350 -5.422 26.151 1.00 64.62 90 GLN A N 1
ATOM 685 C CA . GLN A 1 90 ? -10.122 -5.837 27.531 1.00 64.62 90 GLN A CA 1
ATOM 686 C C . GLN A 1 90 ? -10.969 -4.981 28.485 1.00 64.62 90 GLN A C 1
ATOM 688 O O . GLN A 1 90 ? -11.162 -3.781 28.272 1.00 64.62 90 GLN A O 1
ATOM 693 N N . ALA A 1 91 ? -11.448 -5.572 29.586 1.00 53.03 91 ALA A N 1
ATOM 694 C CA . ALA A 1 91 ? -12.262 -4.867 30.587 1.00 53.03 91 ALA A CA 1
ATOM 695 C C . ALA A 1 91 ? -11.542 -3.641 31.201 1.00 53.03 91 ALA A C 1
ATOM 697 O O . ALA A 1 91 ? -12.189 -2.688 31.635 1.00 53.03 91 ALA A O 1
ATOM 698 N N . SER A 1 92 ? -10.203 -3.643 31.192 1.00 51.06 92 SER A N 1
ATOM 699 C CA . SER A 1 92 ? -9.331 -2.550 31.643 1.00 51.06 92 SER A CA 1
ATOM 700 C C . SER A 1 92 ? -8.930 -1.556 30.540 1.00 51.06 92 SER A C 1
ATOM 702 O O . SER A 1 92 ? -8.141 -0.644 30.806 1.00 51.06 92 SER A O 1
ATOM 704 N N . SER A 1 93 ? -9.437 -1.717 29.313 1.00 53.19 93 SER A N 1
ATOM 705 C CA . SER A 1 93 ? -9.011 -0.924 28.158 1.00 53.19 93 SER A CA 1
ATOM 706 C C . SER A 1 93 ? -9.345 0.562 28.329 1.00 53.19 93 SER A C 1
ATOM 708 O O . SER A 1 93 ? -10.395 0.951 28.851 1.00 53.19 93 SER A O 1
ATOM 710 N N . LYS A 1 94 ? -8.446 1.433 27.851 1.00 54.38 94 LYS A N 1
ATOM 711 C CA . LYS A 1 94 ? -8.648 2.898 27.841 1.00 54.38 94 LYS A CA 1
ATOM 712 C C . LYS A 1 94 ? -9.893 3.314 27.039 1.00 54.38 94 LYS A C 1
ATOM 714 O O . LYS A 1 94 ? -10.432 4.388 27.280 1.00 54.38 94 LYS A O 1
ATOM 719 N N . CYS A 1 95 ? -10.393 2.441 26.165 1.00 50.97 95 CYS A N 1
ATOM 720 C CA . CYS A 1 95 ? -11.627 2.600 25.398 1.00 50.97 95 CYS A CA 1
ATOM 721 C C . CYS A 1 95 ? -12.861 2.826 26.301 1.00 50.97 95 CYS A C 1
ATOM 723 O O . CYS A 1 95 ? -13.677 3.708 26.032 1.00 50.97 95 CYS A O 1
ATOM 725 N N . ASN A 1 96 ? -12.936 2.137 27.450 1.00 50.00 96 ASN A N 1
ATOM 726 C CA . ASN A 1 96 ? -14.002 2.352 28.439 1.00 50.00 96 ASN A CA 1
ATOM 727 C C . ASN A 1 96 ? -13.977 3.764 29.053 1.00 50.00 96 ASN A C 1
ATOM 729 O O . ASN A 1 96 ? -15.024 4.259 29.469 1.00 50.00 96 ASN A O 1
ATOM 733 N N . LYS A 1 97 ? -12.807 4.424 29.087 1.00 52.91 97 LYS A N 1
ATOM 734 C CA . LYS A 1 97 ? -12.671 5.821 29.534 1.00 52.91 97 LYS A CA 1
ATOM 735 C C . LYS A 1 97 ? -13.078 6.821 28.447 1.00 52.91 97 LYS A C 1
ATOM 737 O O . LYS A 1 97 ? -13.699 7.827 28.778 1.00 52.91 97 LYS A O 1
ATOM 742 N N . LEU A 1 98 ? -12.816 6.534 27.169 1.00 52.06 98 LEU A N 1
ATOM 743 C CA . LEU A 1 98 ? -13.257 7.376 26.045 1.00 52.06 98 LEU A CA 1
ATOM 744 C C . LEU A 1 98 ? -14.790 7.432 25.943 1.00 52.06 98 LEU A C 1
ATOM 746 O O . LEU A 1 98 ? -15.375 8.496 25.770 1.00 52.06 98 LEU A O 1
ATOM 750 N N . ALA A 1 99 ? -15.457 6.297 26.165 1.00 50.34 99 ALA A N 1
ATOM 751 C CA . ALA A 1 99 ? -16.916 6.238 26.237 1.00 50.34 99 ALA A CA 1
ATOM 752 C C . ALA A 1 99 ? -17.513 7.007 27.436 1.00 50.34 99 ALA A C 1
ATOM 754 O O . ALA A 1 99 ? -18.719 7.234 27.468 1.00 50.34 99 ALA A O 1
ATOM 755 N N . SER A 1 100 ? -16.698 7.371 28.436 1.00 49.47 100 SER A N 1
ATOM 756 C CA . SER A 1 100 ? -17.120 8.187 29.584 1.00 49.47 100 SER A CA 1
ATOM 757 C C . SER A 1 100 ? -16.822 9.681 29.436 1.00 49.47 100 SER A C 1
ATOM 759 O O . SER A 1 100 ? -17.407 10.464 30.172 1.00 49.47 100 SER A O 1
ATOM 761 N N . SER A 1 101 ? -15.954 10.094 28.499 1.00 46.38 101 SER A N 1
ATOM 762 C CA . SER A 1 101 ? -15.625 11.515 28.290 1.00 46.38 101 SER A CA 1
ATOM 763 C C . SER A 1 101 ? -16.624 12.253 27.392 1.00 46.38 101 SER A C 1
ATOM 765 O O . SER A 1 101 ? -16.661 13.479 27.404 1.00 46.38 101 SER A O 1
ATOM 767 N N . TYR A 1 102 ? -17.455 11.532 26.634 1.00 49.72 102 TYR A N 1
ATOM 768 C CA . TYR A 1 102 ? -18.609 12.101 25.934 1.00 49.72 102 TYR A CA 1
ATOM 769 C C . TYR A 1 102 ? -19.817 12.131 26.878 1.00 49.72 102 TYR A C 1
ATOM 771 O O . TYR A 1 102 ? -20.736 11.320 26.789 1.00 49.72 102 TYR A O 1
ATOM 779 N N . GLU A 1 103 ? -19.814 13.083 27.809 1.00 43.28 103 GLU A N 1
ATOM 780 C CA . GLU A 1 103 ? -20.824 13.244 28.870 1.00 43.28 103 GLU A CA 1
ATOM 781 C C . GLU A 1 103 ? -22.167 13.829 28.361 1.00 43.28 103 GLU A C 1
ATOM 783 O O . GLU A 1 103 ? -22.888 14.514 29.081 1.00 43.28 103 GLU A O 1
ATOM 788 N N . GLY A 1 104 ? -22.525 13.556 27.098 1.00 47.53 104 GLY A N 1
ATOM 789 C CA . GLY A 1 104 ? -23.726 14.084 26.437 1.00 47.53 104 GLY A CA 1
ATOM 790 C C . GLY A 1 104 ? -24.507 13.093 25.566 1.00 47.53 104 GLY A C 1
ATOM 791 O O . GLY A 1 104 ? -25.621 13.411 25.155 1.00 47.53 104 GLY A O 1
ATOM 792 N N . SER A 1 105 ? -23.982 11.896 25.290 1.00 47.94 105 SER A N 1
ATOM 793 C CA . SER A 1 105 ? -24.644 10.911 24.424 1.00 47.94 105 SER A CA 1
ATOM 794 C C . SER A 1 105 ? -25.202 9.732 25.222 1.00 47.94 105 SER A C 1
ATOM 796 O O . SER A 1 105 ? -24.478 9.095 25.985 1.00 47.94 105 SER A O 1
ATOM 798 N N . GLY A 1 106 ? -26.491 9.422 25.044 1.00 54.53 106 GLY A N 1
ATOM 799 C CA . GLY A 1 106 ? -27.175 8.329 25.746 1.00 54.53 106 GLY A CA 1
ATOM 800 C C . GLY A 1 106 ? -26.535 6.946 25.536 1.00 54.53 106 GLY A C 1
ATOM 801 O O . GLY A 1 106 ? -25.849 6.706 24.546 1.00 54.53 106 GLY A O 1
ATOM 802 N N . LEU A 1 107 ? -26.821 6.012 26.457 1.00 54.94 107 LEU A N 1
ATOM 803 C CA . LEU A 1 107 ? -26.305 4.627 26.495 1.00 54.94 107 LEU A CA 1
ATOM 804 C C . LEU A 1 107 ? -26.324 3.899 25.137 1.00 54.94 107 LEU A C 1
ATOM 806 O O . LEU A 1 107 ? -25.414 3.134 24.835 1.00 54.94 107 LEU A O 1
ATOM 810 N N . LYS A 1 108 ? -27.321 4.195 24.301 1.00 56.28 108 LYS A N 1
ATOM 811 C CA . LYS A 1 108 ? -27.510 3.593 22.978 1.00 56.28 108 LYS A CA 1
ATOM 812 C C . LYS A 1 108 ? -26.391 3.940 21.982 1.00 56.28 108 LYS A C 1
ATOM 814 O O . LYS A 1 108 ? -25.914 3.073 21.266 1.00 56.28 108 LYS A O 1
ATOM 819 N N . GLN A 1 109 ? -25.910 5.185 21.998 1.00 54.88 109 GLN A N 1
ATOM 820 C CA . GLN A 1 109 ? -24.837 5.651 21.108 1.00 54.88 109 GLN A CA 1
ATOM 821 C C . GLN A 1 109 ? -23.472 5.065 21.507 1.00 54.88 109 GLN A C 1
ATOM 823 O O . GLN A 1 109 ? -22.597 4.864 20.669 1.00 54.88 109 GLN A O 1
ATOM 828 N N . LYS A 1 110 ? -23.303 4.742 22.796 1.00 60.06 110 LYS A N 1
ATOM 829 C CA . LYS A 1 110 ? -22.120 4.054 23.321 1.00 60.06 110 LYS A CA 1
ATOM 830 C C . LYS A 1 110 ? -22.045 2.599 22.850 1.00 60.06 110 LYS A C 1
ATOM 832 O O . LYS A 1 110 ? -20.967 2.149 22.477 1.00 60.06 110 LYS A O 1
ATOM 837 N N . GLU A 1 111 ? -23.164 1.879 22.882 1.00 64.94 111 GLU A N 1
ATOM 838 C CA . GLU A 1 111 ? -23.256 0.499 22.382 1.00 64.94 111 GLU A CA 1
ATOM 839 C C . GLU A 1 111 ? -22.999 0.450 20.870 1.00 64.94 111 GLU A C 1
ATOM 841 O O . GLU A 1 111 ? -22.133 -0.299 20.426 1.00 64.94 111 GLU A O 1
ATOM 846 N N . GLU A 1 112 ? -23.633 1.344 20.104 1.00 65.81 112 GLU A N 1
ATOM 847 C CA . GLU A 1 112 ? -23.418 1.476 18.655 1.00 65.81 112 GLU A CA 1
ATOM 848 C C . GLU A 1 112 ? -21.946 1.755 18.298 1.00 65.81 112 GLU A C 1
ATOM 850 O O . GLU A 1 112 ? -21.416 1.197 17.335 1.00 65.81 112 GLU A O 1
ATOM 855 N N . TRP A 1 113 ? -21.252 2.581 19.090 1.00 68.31 113 TRP A N 1
ATOM 856 C CA . TRP A 1 113 ? -19.832 2.869 18.883 1.00 68.31 113 TRP A CA 1
ATOM 857 C C . TRP A 1 113 ? -18.931 1.664 19.184 1.00 68.31 113 TRP A C 1
ATOM 859 O O . TRP A 1 113 ? -18.016 1.376 18.412 1.00 68.31 113 TRP A O 1
ATOM 869 N N . ILE A 1 114 ? -19.193 0.931 20.270 1.00 71.50 114 ILE A N 1
ATOM 870 C CA . ILE A 1 114 ? -18.444 -0.290 20.606 1.00 71.50 114 ILE A CA 1
ATOM 871 C C . ILE A 1 114 ? -18.631 -1.347 19.513 1.00 71.50 114 ILE A C 1
ATOM 873 O O . ILE A 1 114 ? -17.646 -1.937 19.066 1.00 71.50 114 ILE A O 1
ATOM 877 N N . ASP A 1 115 ? -19.863 -1.540 19.041 1.00 75.56 115 ASP A N 1
ATOM 878 C CA . ASP A 1 115 ? -20.175 -2.479 17.963 1.00 75.56 115 ASP A CA 1
ATOM 879 C C . ASP A 1 115 ? -19.464 -2.095 16.660 1.00 75.56 115 ASP A C 1
ATOM 881 O O . ASP A 1 115 ? -18.902 -2.957 15.976 1.00 75.56 115 ASP A O 1
ATOM 885 N N . LEU A 1 116 ? -19.419 -0.799 16.330 1.00 72.94 116 LEU A N 1
ATOM 886 C CA . LEU A 1 116 ? -18.705 -0.297 15.158 1.00 72.94 116 LEU A CA 1
ATOM 887 C C . LEU A 1 116 ? -17.196 -0.549 15.257 1.00 72.94 116 LEU A C 1
ATOM 889 O O . LEU A 1 116 ? -16.598 -1.057 14.307 1.00 72.94 116 LEU A O 1
ATOM 893 N N . VAL A 1 117 ? -16.582 -0.222 16.399 1.00 75.00 117 VAL A N 1
ATOM 894 C CA . VAL A 1 117 ? -15.147 -0.436 16.638 1.00 75.00 117 VAL A CA 1
ATOM 895 C C . VAL A 1 117 ? -14.818 -1.929 16.588 1.00 75.00 117 VAL A C 1
ATOM 897 O O . VAL A 1 117 ? -13.836 -2.317 15.958 1.00 75.00 117 VAL A O 1
ATOM 900 N N . HIS A 1 118 ? -15.664 -2.782 17.168 1.00 76.50 118 HIS A N 1
ATOM 901 C CA . HIS A 1 118 ? -15.504 -4.232 17.107 1.00 76.50 118 HIS A CA 1
ATOM 902 C C . HIS A 1 118 ? -15.598 -4.762 15.672 1.00 76.50 118 HIS A C 1
ATOM 904 O O . HIS A 1 118 ? -14.729 -5.518 15.226 1.00 76.50 118 HIS A O 1
ATOM 910 N N . LYS A 1 119 ? -16.629 -4.348 14.925 1.00 79.31 119 LYS A N 1
ATOM 911 C CA . LYS A 1 119 ? -16.841 -4.753 13.532 1.00 79.31 119 LYS A CA 1
ATOM 912 C C . LYS A 1 119 ? -15.668 -4.332 12.648 1.00 79.31 119 LYS A C 1
ATOM 914 O O . LYS A 1 119 ? -15.051 -5.179 12.008 1.00 79.31 119 LYS A O 1
ATOM 919 N N . LYS A 1 120 ? -15.322 -3.041 12.651 1.00 79.25 120 LYS A N 1
ATOM 920 C CA . LYS A 1 120 ? -14.235 -2.496 11.825 1.00 79.25 120 LYS A CA 1
ATOM 921 C C . LYS A 1 120 ? -12.863 -2.996 12.255 1.00 79.25 120 LYS A C 1
ATOM 923 O O . LYS A 1 120 ? -12.027 -3.267 11.401 1.00 79.25 120 LYS A O 1
ATOM 928 N N . GLY A 1 121 ? -12.649 -3.197 13.553 1.00 77.81 121 GLY A N 1
ATOM 929 C CA . GLY A 1 121 ? -11.423 -3.797 14.069 1.00 77.81 121 GLY A CA 1
ATOM 930 C C . GLY A 1 121 ? -11.248 -5.246 13.626 1.00 77.81 121 GLY A C 1
ATOM 931 O O . GLY A 1 121 ? -10.135 -5.640 13.300 1.00 77.81 121 GLY A O 1
ATOM 932 N N . SER A 1 122 ? -12.335 -6.018 13.553 1.00 77.81 122 SER A N 1
ATOM 933 C CA . SER A 1 122 ? -12.301 -7.403 13.065 1.00 77.81 122 SER A CA 1
ATOM 934 C C . SER A 1 122 ? -12.029 -7.477 11.559 1.00 77.81 122 SER A C 1
ATOM 936 O O . SER A 1 122 ? -11.170 -8.253 11.148 1.00 77.81 122 SER A O 1
ATOM 938 N N . GLU A 1 123 ? -12.696 -6.637 10.754 1.00 82.81 123 GLU A N 1
ATOM 939 C CA . GLU A 1 123 ? -12.425 -6.500 9.309 1.00 82.81 123 GLU A CA 1
ATOM 940 C C . GLU A 1 123 ? -10.944 -6.145 9.069 1.00 82.81 123 GLU A C 1
ATOM 942 O O . GLU A 1 123 ? -10.253 -6.786 8.277 1.00 82.81 123 GLU A O 1
ATOM 947 N N . LEU A 1 124 ? -10.416 -5.173 9.822 1.00 81.19 124 LEU A N 1
ATOM 948 C CA . LEU A 1 124 ? -9.013 -4.775 9.744 1.00 81.19 124 LEU A CA 1
ATOM 949 C C . LEU A 1 124 ? -8.061 -5.897 10.187 1.00 81.19 124 LEU A C 1
ATOM 951 O O . LEU A 1 124 ? -7.028 -6.112 9.559 1.00 81.19 124 LEU A O 1
ATOM 955 N N . ALA A 1 125 ? -8.400 -6.641 11.243 1.00 77.38 125 ALA A N 1
ATOM 956 C CA . ALA A 1 125 ? -7.601 -7.769 11.714 1.00 77.38 125 ALA A CA 1
ATOM 957 C C . ALA A 1 125 ? -7.450 -8.859 10.650 1.00 77.38 125 ALA A C 1
ATOM 959 O O . ALA A 1 125 ? -6.388 -9.469 10.537 1.00 77.38 125 ALA A O 1
ATOM 960 N N . GLU A 1 126 ? -8.515 -9.124 9.896 1.00 83.81 126 GLU A N 1
ATOM 961 C CA . GLU A 1 126 ? -8.510 -10.092 8.806 1.00 83.81 126 GLU A CA 1
ATOM 962 C C . GLU A 1 126 ? -7.599 -9.638 7.662 1.00 83.81 126 GLU A C 1
ATOM 964 O O . GLU A 1 126 ? -6.743 -10.409 7.232 1.00 83.81 126 GLU A O 1
ATOM 969 N N . ILE A 1 127 ? -7.691 -8.368 7.253 1.00 82.56 127 ILE A N 1
ATOM 970 C CA . ILE A 1 127 ? -6.799 -7.784 6.239 1.00 82.56 127 ILE A CA 1
ATOM 971 C C . ILE A 1 127 ? -5.337 -7.886 6.690 1.00 82.56 127 ILE A C 1
ATOM 973 O O . ILE A 1 127 ? -4.502 -8.408 5.956 1.00 82.56 127 ILE A O 1
ATOM 977 N N . LEU A 1 128 ? -5.025 -7.450 7.916 1.00 79.75 128 LEU A N 1
ATOM 978 C CA . LEU A 1 128 ? -3.650 -7.415 8.423 1.00 79.75 128 LEU A CA 1
ATOM 979 C C . LEU A 1 128 ? -3.024 -8.811 8.566 1.00 79.75 128 LEU A C 1
ATOM 981 O O . LEU A 1 128 ? -1.818 -8.954 8.381 1.00 79.75 128 LEU A O 1
ATOM 985 N N . LYS A 1 129 ? -3.823 -9.848 8.853 1.00 82.50 129 LYS A N 1
ATOM 986 C CA . LYS A 1 129 ? -3.357 -11.248 8.873 1.00 82.50 129 LYS A CA 1
ATOM 987 C C . LYS A 1 129 ? -2.963 -11.768 7.492 1.00 82.50 129 LYS A C 1
ATOM 989 O O . LYS A 1 129 ? -2.143 -12.679 7.415 1.00 82.50 129 LYS A O 1
ATOM 994 N N . ASN A 1 130 ? -3.554 -11.215 6.437 1.00 85.81 130 ASN A N 1
ATOM 995 C CA . ASN A 1 130 ? -3.334 -11.653 5.063 1.00 85.81 130 ASN A CA 1
ATOM 996 C C . ASN A 1 130 ? -2.218 -10.865 4.355 1.00 85.81 130 ASN A C 1
ATOM 998 O O . ASN A 1 130 ? -1.848 -11.226 3.241 1.00 85.81 130 ASN A O 1
ATOM 1002 N N . ILE A 1 131 ? -1.656 -9.825 4.983 1.00 87.69 131 ILE A N 1
ATOM 1003 C CA . ILE A 1 131 ? -0.528 -9.065 4.427 1.00 87.69 131 ILE A CA 1
ATOM 1004 C C . ILE A 1 131 ? 0.705 -9.961 4.333 1.00 87.69 131 ILE A C 1
ATOM 1006 O O . ILE A 1 131 ? 1.145 -10.553 5.319 1.00 87.69 131 ILE A O 1
ATOM 1010 N N . ASN A 1 132 ? 1.284 -10.033 3.136 1.00 89.50 132 ASN A N 1
ATOM 1011 C CA . ASN A 1 132 ? 2.441 -10.876 2.857 1.00 89.50 132 ASN A CA 1
ATOM 1012 C C . ASN A 1 132 ? 3.763 -10.111 2.998 1.00 89.50 132 ASN A C 1
ATOM 1014 O O . ASN A 1 132 ? 4.756 -10.697 3.429 1.00 89.50 132 ASN A O 1
ATOM 1018 N N . PHE A 1 133 ? 3.781 -8.823 2.631 1.00 88.75 133 PHE A N 1
ATOM 1019 C CA . PHE A 1 133 ? 5.003 -8.016 2.555 1.00 88.75 133 PHE A CA 1
ATOM 1020 C C . PHE A 1 133 ? 4.767 -6.565 2.987 1.00 88.75 133 PHE A C 1
ATOM 1022 O O . PHE A 1 133 ? 3.694 -6.010 2.760 1.00 88.75 133 PHE A O 1
ATOM 1029 N N . GLU A 1 134 ? 5.795 -5.926 3.549 1.00 89.31 134 GLU A N 1
ATOM 1030 C CA . GLU A 1 134 ? 5.815 -4.488 3.844 1.00 89.31 134 GLU A CA 1
ATOM 1031 C C . GLU A 1 134 ? 6.867 -3.794 2.973 1.00 89.31 134 GLU A C 1
ATOM 1033 O O . GLU A 1 134 ? 8.029 -4.209 2.950 1.00 89.31 134 GLU A O 1
ATOM 1038 N N . LEU A 1 135 ? 6.465 -2.730 2.273 1.00 88.12 135 LEU A N 1
ATOM 1039 C CA . LEU A 1 135 ? 7.333 -1.919 1.424 1.00 88.12 135 LEU A CA 1
ATOM 1040 C C . LEU A 1 135 ? 7.262 -0.442 1.807 1.00 88.12 135 LEU A C 1
ATOM 1042 O O . LEU A 1 135 ? 6.215 0.084 2.179 1.00 88.12 135 LEU A O 1
ATOM 1046 N N . HIS A 1 136 ? 8.387 0.252 1.655 1.00 86.94 136 HIS A N 1
ATOM 1047 C CA . HIS A 1 136 ? 8.448 1.697 1.834 1.00 86.94 136 HIS A CA 1
ATOM 1048 C C . HIS A 1 136 ? 8.640 2.409 0.496 1.00 86.94 136 HIS A C 1
ATOM 1050 O O . HIS A 1 136 ? 9.559 2.087 -0.253 1.00 86.94 136 HIS A O 1
ATOM 1056 N N . VAL A 1 137 ? 7.797 3.391 0.196 1.00 85.81 137 VAL A N 1
ATOM 1057 C CA . VAL A 1 137 ? 7.837 4.186 -1.036 1.00 85.81 137 VAL A CA 1
ATOM 1058 C C . VAL A 1 137 ? 7.980 5.658 -0.667 1.00 85.81 137 VAL A C 1
ATOM 1060 O O . VAL A 1 137 ? 7.278 6.161 0.207 1.00 85.81 137 VAL A O 1
ATOM 1063 N N . GLN A 1 138 ? 8.910 6.345 -1.325 1.00 82.06 138 GLN A N 1
ATOM 1064 C CA . GLN A 1 138 ? 9.157 7.772 -1.114 1.00 82.06 138 GLN A CA 1
ATOM 1065 C C . GLN A 1 138 ? 8.116 8.633 -1.838 1.00 82.06 138 GLN A C 1
ATOM 1067 O O . GLN A 1 138 ? 7.540 8.223 -2.848 1.00 82.06 138 GLN A O 1
ATOM 1072 N N . GLU A 1 139 ? 7.921 9.862 -1.368 1.00 82.00 139 GLU A N 1
ATOM 1073 C CA . GLU A 1 139 ? 7.185 10.865 -2.142 1.00 82.00 139 GLU A CA 1
ATOM 1074 C C . GLU A 1 139 ? 7.976 11.282 -3.396 1.00 82.00 139 GLU A C 1
ATOM 1076 O O . GLU A 1 139 ? 9.209 11.321 -3.354 1.00 82.00 139 GLU A O 1
ATOM 1081 N N . PRO A 1 140 ? 7.307 11.601 -4.524 1.00 85.12 140 PRO A N 1
ATOM 1082 C CA . PRO A 1 140 ? 5.851 11.712 -4.717 1.00 85.12 140 PRO A CA 1
ATOM 1083 C C . PRO A 1 140 ? 5.147 10.382 -5.051 1.00 85.12 140 PRO A C 1
ATOM 1085 O O . PRO A 1 140 ? 3.933 10.346 -5.241 1.00 85.12 140 PRO A O 1
ATOM 1088 N N . PHE A 1 141 ? 5.896 9.285 -5.182 1.00 84.44 141 PHE A N 1
ATOM 1089 C CA . PHE A 1 141 ? 5.369 8.015 -5.683 1.00 84.44 141 PHE A CA 1
ATOM 1090 C C . PHE A 1 141 ? 4.351 7.379 -4.739 1.00 84.44 141 PHE A C 1
ATOM 1092 O O . PHE A 1 141 ? 3.433 6.713 -5.208 1.00 84.44 141 PHE A O 1
ATOM 1099 N N . PHE A 1 142 ? 4.479 7.604 -3.429 1.00 86.75 142 PHE A N 1
ATOM 1100 C CA . PHE A 1 142 ? 3.486 7.137 -2.467 1.00 86.75 142 PHE A CA 1
ATOM 1101 C C . PHE A 1 142 ? 2.125 7.808 -2.687 1.00 86.75 142 PHE A C 1
ATOM 1103 O O . PHE A 1 142 ? 1.122 7.108 -2.807 1.00 86.75 142 PHE A O 1
ATOM 1110 N N . THR A 1 143 ? 2.090 9.138 -2.826 1.00 85.94 143 THR A N 1
ATOM 1111 C CA . THR A 1 143 ? 0.855 9.858 -3.175 1.00 85.94 143 THR A CA 1
ATOM 1112 C C . THR A 1 143 ? 0.281 9.364 -4.506 1.00 85.94 143 THR A C 1
ATOM 1114 O O . THR A 1 143 ? -0.909 9.099 -4.608 1.00 85.94 143 THR A O 1
ATOM 1117 N N . GLN A 1 144 ? 1.126 9.135 -5.515 1.00 86.75 144 GLN A N 1
ATOM 1118 C CA . GLN A 1 144 ? 0.664 8.618 -6.807 1.00 86.75 144 GLN A CA 1
ATOM 1119 C C . GLN A 1 144 ? 0.096 7.191 -6.733 1.00 86.75 144 GLN A C 1
ATOM 1121 O O . GLN A 1 144 ? -0.835 6.892 -7.476 1.00 86.75 144 GLN A O 1
ATOM 1126 N N . LEU A 1 145 ? 0.643 6.314 -5.880 1.00 88.69 145 LEU A N 1
ATOM 1127 C CA . LEU A 1 145 ? 0.079 4.981 -5.619 1.00 88.69 145 LEU A CA 1
ATOM 1128 C C . LEU A 1 145 ? -1.284 5.102 -4.935 1.00 88.69 145 LEU A C 1
ATOM 1130 O O . LEU A 1 145 ? -2.235 4.442 -5.337 1.00 88.69 145 LEU A O 1
ATOM 1134 N N . LYS A 1 146 ? -1.380 5.973 -3.926 1.00 86.12 146 LYS A N 1
ATOM 1135 C CA . LYS A 1 146 ? -2.629 6.249 -3.209 1.00 86.12 146 LYS A CA 1
ATOM 1136 C C . LYS A 1 146 ? -3.731 6.742 -4.155 1.00 86.12 146 LYS A C 1
ATOM 1138 O O . LYS A 1 146 ? -4.866 6.303 -4.024 1.00 86.12 146 LYS A O 1
ATOM 1143 N N . ASP A 1 147 ? -3.391 7.624 -5.090 1.00 87.12 147 ASP A N 1
ATOM 1144 C CA . ASP A 1 147 ? -4.344 8.235 -6.025 1.00 87.12 147 ASP A CA 1
ATOM 1145 C C . ASP A 1 147 ? -4.606 7.364 -7.276 1.00 87.12 147 ASP A C 1
ATOM 1147 O O . ASP A 1 147 ? -5.274 7.803 -8.212 1.00 87.12 147 ASP A O 1
ATOM 1151 N N . GLY A 1 148 ? -4.029 6.156 -7.353 1.00 86.81 148 GLY A N 1
ATOM 1152 C CA . GLY A 1 148 ? -4.171 5.249 -8.501 1.00 86.81 148 GLY A CA 1
ATOM 1153 C C . GLY A 1 148 ? -3.481 5.724 -9.789 1.00 86.81 148 GLY A C 1
ATOM 1154 O O . GLY A 1 148 ? -3.667 5.135 -10.855 1.00 86.81 148 GLY A O 1
ATOM 1155 N N . LEU A 1 149 ? -2.669 6.784 -9.719 1.00 86.62 149 LEU A N 1
ATOM 1156 C CA . LEU A 1 149 ? -1.906 7.314 -10.853 1.00 86.62 149 LEU A CA 1
ATOM 1157 C C . LEU A 1 149 ? -0.702 6.426 -11.185 1.00 86.62 149 LEU A C 1
ATOM 1159 O O . LEU A 1 149 ? -0.396 6.191 -12.355 1.00 86.62 149 LEU A O 1
ATOM 1163 N N . LYS A 1 150 ? -0.011 5.937 -10.151 1.00 86.88 150 LYS A N 1
ATOM 1164 C CA . LYS A 1 150 ? 1.073 4.960 -10.273 1.00 86.88 150 LYS A CA 1
ATOM 1165 C C . LYS A 1 150 ? 0.488 3.578 -10.021 1.00 86.88 150 LYS A C 1
ATOM 1167 O O . LYS A 1 150 ? -0.078 3.337 -8.967 1.00 86.88 150 LYS A O 1
ATOM 1172 N N . THR A 1 151 ? 0.657 2.678 -10.982 1.00 88.69 151 THR A N 1
ATOM 1173 C CA . THR A 1 151 ? 0.119 1.301 -10.933 1.00 88.69 151 THR A CA 1
ATOM 1174 C C . THR A 1 151 ? 1.215 0.243 -10.952 1.00 88.69 151 THR A C 1
ATOM 1176 O O . THR A 1 151 ? 0.948 -0.952 -11.014 1.00 88.69 151 THR A O 1
ATOM 1179 N N . MET A 1 152 ? 2.478 0.670 -10.941 1.00 87.44 152 MET A N 1
ATOM 1180 C CA . MET A 1 152 ? 3.619 -0.233 -10.979 1.00 87.44 152 MET A CA 1
ATOM 1181 C C . MET A 1 152 ? 4.695 0.231 -10.013 1.00 87.44 152 MET A C 1
ATOM 1183 O O . MET A 1 152 ? 5.109 1.389 -10.069 1.00 87.44 152 MET A O 1
ATOM 1187 N N . GLU A 1 153 ? 5.182 -0.666 -9.162 1.00 87.81 153 GLU A N 1
ATOM 1188 C CA . GLU A 1 153 ? 6.299 -0.420 -8.252 1.00 87.81 153 GLU A CA 1
ATOM 1189 C C . GLU A 1 153 ? 7.437 -1.378 -8.564 1.00 87.81 153 GLU A C 1
ATOM 1191 O O . GLU A 1 153 ? 7.249 -2.592 -8.545 1.00 87.81 153 GLU A O 1
ATOM 1196 N N . GLY A 1 154 ? 8.625 -0.848 -8.848 1.00 86.50 154 GLY A N 1
ATOM 1197 C CA . GLY A 1 154 ? 9.769 -1.689 -9.168 1.00 86.50 154 GLY A CA 1
ATOM 1198 C C . GLY A 1 154 ? 10.858 -1.649 -8.110 1.00 86.50 154 GLY A C 1
ATOM 1199 O O . GLY A 1 154 ? 11.056 -0.663 -7.397 1.00 86.50 154 GLY A O 1
ATOM 1200 N N . ARG A 1 155 ? 11.565 -2.769 -7.998 1.00 86.19 155 ARG A N 1
ATOM 1201 C CA . ARG A 1 155 ? 12.607 -3.018 -7.005 1.00 86.19 155 ARG A CA 1
ATOM 1202 C C . ARG A 1 155 ? 13.723 -3.840 -7.608 1.00 86.19 155 ARG A C 1
ATOM 1204 O O . ARG A 1 155 ? 13.524 -4.598 -8.549 1.00 86.19 155 ARG A O 1
ATOM 1211 N N . CYS A 1 156 ? 14.898 -3.747 -7.013 1.00 84.94 156 CYS A N 1
ATOM 1212 C CA . CYS A 1 156 ? 15.955 -4.705 -7.288 1.00 84.94 156 CYS A CA 1
ATOM 1213 C C . CYS A 1 156 ? 15.486 -6.144 -7.002 1.00 84.94 156 CYS A C 1
ATOM 1215 O O . CYS A 1 156 ? 14.979 -6.423 -5.915 1.00 84.94 156 CYS A O 1
ATOM 1217 N N . ALA A 1 157 ? 15.691 -7.058 -7.953 1.00 84.50 157 ALA A N 1
ATOM 1218 C CA . ALA A 1 157 ? 15.291 -8.464 -7.858 1.00 84.50 157 ALA A CA 1
ATOM 1219 C C . ALA A 1 157 ? 16.242 -9.259 -6.938 1.00 84.50 157 ALA A C 1
ATOM 1221 O O . ALA A 1 157 ? 17.003 -10.134 -7.363 1.00 84.50 157 ALA A O 1
ATOM 1222 N N . VAL A 1 158 ? 16.243 -8.917 -5.647 1.00 83.12 158 VAL A N 1
ATOM 1223 C CA . VAL A 1 158 ? 17.127 -9.481 -4.617 1.00 83.12 158 VAL A CA 1
ATOM 1224 C C . VAL A 1 158 ? 16.347 -9.868 -3.361 1.00 83.12 158 VAL A C 1
ATOM 1226 O O . VAL A 1 158 ? 15.357 -9.235 -3.011 1.00 83.12 158 VAL A O 1
ATOM 1229 N N . GLY A 1 159 ? 16.819 -10.880 -2.630 1.00 84.25 159 GLY A N 1
ATOM 1230 C CA . GLY A 1 159 ? 16.246 -11.246 -1.328 1.00 84.25 159 GLY A CA 1
ATOM 1231 C C . GLY A 1 159 ? 14.745 -11.548 -1.386 1.00 84.25 159 GLY A C 1
ATOM 1232 O O . GLY A 1 159 ? 14.288 -12.271 -2.273 1.00 84.25 159 GLY A O 1
ATOM 1233 N N . ASP A 1 160 ? 13.987 -10.989 -0.439 1.00 83.56 160 ASP A N 1
ATOM 1234 C CA . ASP A 1 160 ? 12.545 -11.234 -0.323 1.00 83.56 160 ASP A CA 1
ATOM 1235 C C . ASP A 1 160 ? 11.721 -10.566 -1.438 1.00 83.56 160 ASP A C 1
ATOM 1237 O O . ASP A 1 160 ? 10.592 -10.989 -1.675 1.00 83.56 160 ASP A O 1
ATOM 1241 N N . TYR A 1 161 ? 12.286 -9.610 -2.191 1.00 85.75 161 TYR A N 1
ATOM 1242 C CA . TYR A 1 161 ? 11.619 -9.030 -3.366 1.00 85.75 161 TYR A CA 1
ATOM 1243 C C . TYR A 1 161 ? 11.277 -10.111 -4.410 1.00 85.75 161 TYR A C 1
ATOM 1245 O O . TYR A 1 161 ? 10.181 -10.134 -4.954 1.00 85.75 161 TYR A O 1
ATOM 1253 N N . ASN A 1 162 ? 12.150 -11.106 -4.598 1.00 85.94 162 ASN A N 1
ATOM 1254 C CA . ASN A 1 162 ? 11.921 -12.208 -5.547 1.00 85.94 162 ASN A CA 1
ATOM 1255 C C . ASN A 1 162 ? 10.820 -13.193 -5.124 1.00 85.94 162 ASN A C 1
ATOM 1257 O O . ASN A 1 162 ? 10.511 -14.127 -5.861 1.00 85.94 162 ASN A O 1
ATOM 1261 N N . ARG A 1 163 ? 10.283 -13.055 -3.908 1.00 87.94 163 ARG A N 1
ATOM 1262 C CA . ARG A 1 163 ? 9.258 -13.956 -3.362 1.00 87.94 163 ARG A CA 1
ATOM 1263 C C . ARG A 1 163 ? 7.851 -13.394 -3.517 1.00 87.94 163 ARG A C 1
ATOM 1265 O O . ARG A 1 163 ? 6.892 -14.121 -3.267 1.00 87.94 163 ARG A O 1
ATOM 1272 N N . ILE A 1 164 ? 7.735 -12.120 -3.880 1.00 90.81 164 ILE A N 1
ATOM 1273 C CA . ILE A 1 164 ? 6.457 -11.464 -4.121 1.00 90.81 164 ILE A CA 1
ATOM 1274 C C . ILE A 1 164 ? 5.886 -12.008 -5.434 1.00 90.81 164 ILE A C 1
ATOM 1276 O O . ILE A 1 164 ? 6.573 -12.043 -6.452 1.00 90.81 164 ILE A O 1
ATOM 1280 N N . ALA A 1 165 ? 4.634 -12.456 -5.396 1.00 91.81 165 ALA A N 1
ATOM 1281 C CA . ALA A 1 165 ? 3.932 -13.057 -6.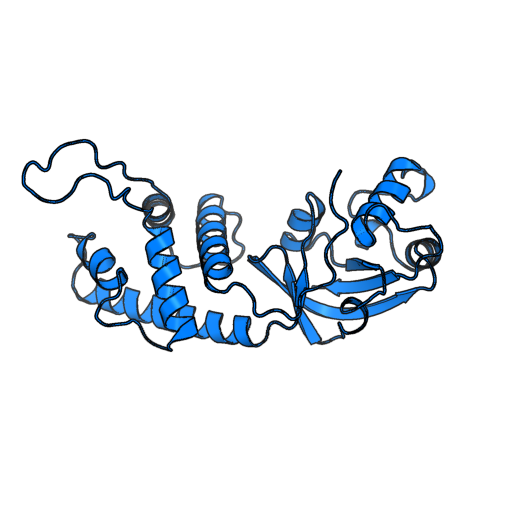524 1.00 91.81 165 ALA A CA 1
ATOM 1282 C C . ALA A 1 165 ? 2.544 -12.422 -6.693 1.00 91.81 165 ALA A C 1
ATOM 1284 O O . ALA A 1 165 ? 2.060 -11.740 -5.789 1.00 91.81 165 ALA A O 1
ATOM 1285 N N . SER A 1 166 ? 1.904 -12.675 -7.837 1.00 94.50 166 SER A N 1
ATOM 1286 C CA . SER A 1 166 ? 0.502 -12.302 -8.069 1.00 94.50 166 SER A CA 1
ATOM 1287 C C . SER A 1 166 ? -0.407 -12.848 -6.954 1.00 94.50 166 SER A C 1
ATOM 1289 O O . SER A 1 166 ? -0.200 -13.962 -6.461 1.00 94.50 166 SER A O 1
ATOM 1291 N N . GLY A 1 167 ? -1.370 -12.036 -6.521 1.00 92.25 167 GLY A N 1
ATOM 1292 C CA . GLY A 1 167 ? -2.258 -12.273 -5.382 1.00 92.25 167 GLY A CA 1
ATOM 1293 C C . GLY A 1 167 ? -1.668 -11.914 -4.013 1.00 92.25 167 GLY A C 1
ATOM 1294 O O . GLY A 1 167 ? -2.361 -12.031 -3.004 1.00 92.25 167 GLY A O 1
ATOM 1295 N N . ALA A 1 168 ? -0.400 -11.493 -3.932 1.00 91.75 168 ALA A N 1
ATOM 1296 C CA . ALA A 1 168 ? 0.181 -11.050 -2.667 1.00 91.75 168 ALA A CA 1
ATOM 1297 C C . ALA A 1 168 ? -0.358 -9.671 -2.256 1.00 91.75 168 ALA A C 1
ATOM 1299 O O . ALA A 1 168 ? -0.429 -8.754 -3.073 1.00 91.75 168 ALA A O 1
ATOM 1300 N N . LEU A 1 169 ? -0.654 -9.499 -0.968 1.00 91.00 169 LEU A N 1
ATOM 1301 C CA . LEU A 1 169 ? -0.994 -8.212 -0.369 1.00 91.00 169 LEU A CA 1
ATOM 1302 C C . LEU A 1 169 ? 0.267 -7.524 0.159 1.00 91.00 169 LEU A C 1
ATOM 1304 O O . LEU A 1 169 ? 0.984 -8.069 1.009 1.00 91.00 169 LEU A O 1
ATOM 1308 N N . ILE A 1 170 ? 0.518 -6.309 -0.326 1.00 91.25 170 ILE A N 1
ATOM 1309 C CA . ILE A 1 170 ? 1.647 -5.471 0.077 1.00 91.25 170 ILE A CA 1
ATOM 1310 C C . ILE A 1 170 ? 1.142 -4.287 0.895 1.00 91.25 170 ILE A C 1
ATOM 1312 O O . ILE A 1 170 ? 0.273 -3.542 0.453 1.00 91.25 170 ILE A O 1
ATOM 1316 N N . LEU A 1 171 ? 1.746 -4.075 2.063 1.00 90.62 171 LEU A N 1
ATOM 1317 C CA . LEU A 1 171 ? 1.554 -2.892 2.891 1.00 90.62 171 LEU A CA 1
ATOM 1318 C C . LEU A 1 171 ? 2.605 -1.829 2.565 1.00 90.62 171 LEU A C 1
ATOM 1320 O O . LEU A 1 171 ? 3.765 -1.935 2.963 1.00 90.62 171 LEU A O 1
ATOM 1324 N N . PHE A 1 172 ? 2.187 -0.779 1.873 1.00 88.62 172 PHE A N 1
ATOM 1325 C CA . PHE A 1 172 ? 2.987 0.399 1.581 1.00 88.62 172 PHE A CA 1
ATOM 1326 C C . PHE A 1 172 ? 2.923 1.413 2.722 1.00 88.62 172 PHE A C 1
ATOM 1328 O O . PHE A 1 172 ? 1.842 1.792 3.179 1.00 88.62 172 PHE A O 1
ATOM 1335 N N . ASN A 1 173 ? 4.095 1.858 3.185 1.00 86.69 173 ASN A N 1
ATOM 1336 C CA . ASN A 1 173 ? 4.259 2.899 4.211 1.00 86.69 173 ASN A CA 1
ATOM 1337 C C . ASN A 1 173 ? 3.392 2.690 5.464 1.00 86.69 173 ASN A C 1
ATOM 1339 O O . ASN A 1 173 ? 3.018 3.650 6.131 1.00 86.69 173 ASN A O 1
ATOM 1343 N N . LYS A 1 174 ? 3.097 1.427 5.798 1.00 83.81 174 LYS A N 1
ATOM 1344 C CA . LYS A 1 174 ? 2.271 1.021 6.946 1.00 83.81 174 LYS A CA 1
ATOM 1345 C C . LYS A 1 174 ? 0.811 1.489 6.916 1.00 83.81 174 LYS A C 1
ATOM 1347 O O . LYS A 1 174 ? 0.137 1.352 7.934 1.00 83.81 174 LYS A O 1
ATOM 1352 N N . CYS A 1 175 ? 0.305 2.000 5.793 1.00 81.50 175 CYS A N 1
ATOM 1353 C CA . CYS A 1 175 ? -1.046 2.572 5.736 1.00 81.50 175 CYS A CA 1
ATOM 1354 C C . CYS A 1 175 ? -1.827 2.315 4.439 1.00 81.50 175 CYS A C 1
ATOM 1356 O O . CYS A 1 175 ? -3.039 2.512 4.440 1.00 81.50 175 CYS A O 1
ATOM 1358 N N . LEU A 1 176 ? -1.184 1.850 3.365 1.00 86.06 176 LEU A N 1
ATOM 1359 C CA . LEU A 1 176 ? -1.850 1.528 2.102 1.00 86.06 176 LEU A CA 1
ATOM 1360 C C . LEU A 1 176 ? -1.637 0.051 1.767 1.00 86.06 176 LEU A C 1
ATOM 1362 O O . LEU A 1 176 ? -0.499 -0.379 1.616 1.00 86.06 176 LEU A O 1
ATOM 1366 N N . VAL A 1 177 ? -2.715 -0.723 1.656 1.00 89.56 177 VAL A N 1
ATOM 1367 C CA . VAL A 1 177 ? -2.649 -2.127 1.226 1.00 89.56 177 VAL A CA 1
ATOM 1368 C C . VAL A 1 177 ? -3.052 -2.202 -0.237 1.00 89.56 177 VAL A C 1
ATOM 1370 O O . VAL A 1 177 ? -4.150 -1.768 -0.572 1.00 89.56 177 VAL A O 1
ATOM 1373 N N . LEU A 1 178 ? -2.185 -2.764 -1.078 1.00 91.69 178 LEU A N 1
ATOM 1374 C CA . LEU A 1 178 ? -2.481 -3.045 -2.484 1.00 91.69 178 LEU A CA 1
ATOM 1375 C C . LEU A 1 178 ? -2.217 -4.518 -2.792 1.00 91.69 178 LEU A C 1
ATOM 1377 O O . LEU A 1 178 ? -1.304 -5.128 -2.226 1.00 91.69 178 LEU A O 1
ATOM 1381 N N . GLU A 1 179 ? -3.008 -5.076 -3.703 1.00 93.06 179 GLU A N 1
ATOM 1382 C CA . GLU A 1 179 ? -2.824 -6.435 -4.205 1.00 93.06 179 GLU A CA 1
ATOM 1383 C C . GLU A 1 179 ? -1.953 -6.422 -5.462 1.00 93.06 179 GLU A C 1
ATOM 1385 O O . GLU A 1 179 ? -2.157 -5.628 -6.384 1.00 93.06 179 GLU A O 1
ATOM 1390 N N . VAL A 1 180 ? -0.977 -7.325 -5.510 1.00 94.31 180 VAL A N 1
ATOM 1391 C CA . VAL A 1 180 ? -0.155 -7.542 -6.699 1.00 94.31 180 VAL A CA 1
ATOM 1392 C C . VAL A 1 180 ? -0.978 -8.288 -7.738 1.00 94.31 180 VAL A C 1
ATOM 1394 O O . VAL A 1 180 ? -1.272 -9.467 -7.574 1.00 94.31 180 VAL A O 1
ATOM 1397 N N . GLN A 1 181 ? -1.305 -7.622 -8.835 1.00 95.06 181 GLN A N 1
ATOM 1398 C CA . GLN A 1 181 ? -2.020 -8.228 -9.953 1.00 95.06 181 GLN A CA 1
ATOM 1399 C C . GLN A 1 181 ? -1.086 -9.094 -10.801 1.00 95.06 181 GLN A C 1
ATOM 1401 O O . GLN A 1 181 ? -1.445 -10.211 -11.171 1.00 95.06 181 GLN A O 1
ATOM 1406 N N . ASP A 1 182 ? 0.134 -8.619 -11.064 1.00 93.81 182 ASP A N 1
ATOM 1407 C CA . ASP A 1 182 ? 1.123 -9.350 -11.861 1.00 93.81 182 ASP A CA 1
ATOM 1408 C C . ASP A 1 182 ? 2.567 -8.944 -11.508 1.00 93.81 182 ASP A C 1
ATOM 1410 O O . ASP A 1 182 ? 2.799 -7.899 -10.889 1.00 93.81 182 ASP A O 1
ATOM 1414 N N . VAL A 1 183 ? 3.538 -9.790 -11.870 1.00 93.31 183 VAL A N 1
ATOM 1415 C CA . VAL A 1 183 ? 4.963 -9.606 -11.560 1.00 93.31 183 VAL A CA 1
ATOM 1416 C C . VAL A 1 183 ? 5.829 -9.850 -12.787 1.00 93.31 183 VAL A C 1
ATOM 1418 O O . VAL A 1 183 ? 5.953 -10.975 -13.274 1.00 93.31 183 VAL A O 1
ATOM 1421 N N . HIS A 1 184 ? 6.523 -8.808 -13.233 1.00 92.69 184 HIS A N 1
ATOM 1422 C CA . HIS A 1 184 ? 7.470 -8.891 -14.340 1.00 92.69 184 HIS A CA 1
ATOM 1423 C C . HIS A 1 184 ? 8.915 -8.870 -13.838 1.00 92.69 184 HIS A C 1
ATOM 1425 O O . HIS A 1 184 ? 9.245 -8.194 -12.863 1.00 92.69 184 HIS A O 1
ATOM 1431 N N . HIS A 1 185 ? 9.786 -9.608 -14.524 1.00 91.19 185 HIS A N 1
ATOM 1432 C CA . HIS A 1 185 ? 11.213 -9.681 -14.222 1.00 91.19 185 HIS A CA 1
ATOM 1433 C C . HIS A 1 185 ? 12.020 -9.267 -15.447 1.00 91.19 185 HIS A C 1
ATOM 1435 O O . HIS A 1 185 ? 11.780 -9.764 -16.546 1.00 91.19 185 HIS A O 1
ATOM 1441 N N . TYR A 1 186 ? 13.016 -8.412 -15.231 1.00 89.31 186 TYR A N 1
ATOM 1442 C CA . TYR A 1 186 ? 13.901 -7.907 -16.277 1.00 89.31 186 TYR A CA 1
ATOM 1443 C C . TYR A 1 186 ? 15.355 -8.131 -15.887 1.00 89.31 186 TYR A C 1
ATOM 1445 O O . TYR A 1 186 ? 15.714 -8.031 -14.708 1.00 89.31 186 TYR A O 1
ATOM 1453 N N . ALA A 1 187 ? 16.213 -8.409 -16.872 1.00 86.25 187 ALA A N 1
ATOM 1454 C CA . ALA A 1 187 ? 17.634 -8.603 -16.605 1.00 86.25 187 ALA A CA 1
ATOM 1455 C C . ALA A 1 187 ? 18.335 -7.276 -16.274 1.00 86.25 187 ALA A C 1
ATOM 1457 O O . ALA A 1 187 ? 19.411 -7.284 -15.678 1.00 86.25 187 ALA A O 1
ATOM 1458 N N . SER A 1 188 ? 17.722 -6.140 -16.626 1.00 81.75 188 SER A N 1
ATOM 1459 C CA . SER A 1 188 ? 18.244 -4.806 -16.344 1.00 81.75 188 SER A CA 1
ATOM 1460 C C . SER A 1 188 ? 17.141 -3.753 -16.204 1.00 81.75 188 SER A C 1
ATOM 1462 O O . SER A 1 188 ? 16.020 -3.925 -16.686 1.00 81.75 188 SER A O 1
ATOM 1464 N N . PHE A 1 189 ? 17.479 -2.618 -15.586 1.00 76.62 189 PHE A N 1
ATOM 1465 C CA . PHE A 1 189 ? 16.585 -1.457 -15.510 1.00 76.62 189 PHE A CA 1
ATOM 1466 C C . PHE A 1 189 ? 16.260 -0.882 -16.898 1.00 76.62 189 PHE A C 1
ATOM 1468 O O . PHE A 1 189 ? 15.150 -0.414 -17.134 1.00 76.62 189 PHE A O 1
ATOM 1475 N N . PHE A 1 190 ? 17.219 -0.935 -17.825 1.00 77.12 190 PHE A N 1
ATOM 1476 C CA . PHE A 1 190 ? 17.028 -0.445 -19.188 1.00 77.12 190 PHE A CA 1
ATOM 1477 C C . PHE A 1 190 ? 16.004 -1.291 -19.954 1.00 77.12 190 PHE A C 1
ATOM 1479 O O . PHE A 1 190 ? 15.068 -0.735 -20.515 1.00 77.12 190 PHE A O 1
ATOM 1486 N N . GLU A 1 191 ? 16.121 -2.621 -19.888 1.00 83.88 191 GLU A N 1
ATOM 1487 C CA . GLU A 1 191 ? 15.136 -3.534 -20.490 1.00 83.88 191 GLU A CA 1
ATOM 1488 C C . GLU A 1 191 ? 13.727 -3.305 -19.938 1.00 83.88 191 GLU A C 1
ATOM 1490 O O . GLU A 1 191 ? 12.758 -3.316 -20.694 1.00 83.88 191 GLU A O 1
ATOM 1495 N N . MET A 1 192 ? 13.608 -3.060 -18.629 1.00 85.25 192 MET A N 1
ATOM 1496 C CA . MET A 1 192 ? 12.324 -2.724 -18.017 1.00 85.25 192 MET A CA 1
ATOM 1497 C C . MET A 1 192 ? 11.742 -1.441 -18.625 1.00 85.25 192 MET A C 1
ATOM 1499 O O . MET A 1 192 ? 10.575 -1.433 -18.997 1.00 85.25 192 MET A O 1
ATOM 1503 N N . LEU A 1 193 ? 12.530 -0.367 -18.750 1.00 78.50 193 LEU A N 1
ATOM 1504 C CA . LEU A 1 193 ? 12.053 0.898 -19.326 1.00 78.50 193 LEU A CA 1
ATOM 1505 C C . LEU A 1 193 ? 11.725 0.815 -20.823 1.00 78.50 193 LEU A C 1
ATOM 1507 O O . LEU A 1 193 ? 10.897 1.587 -21.295 1.00 78.50 193 LEU A O 1
ATOM 1511 N N . GLU A 1 194 ? 12.373 -0.077 -21.575 1.00 81.38 194 GLU A N 1
ATOM 1512 C CA . GLU A 1 194 ? 12.028 -0.323 -22.981 1.00 81.38 194 GLU A CA 1
ATOM 1513 C C . GLU A 1 194 ? 10.719 -1.105 -23.126 1.00 81.38 194 GLU A C 1
ATOM 1515 O O . GLU A 1 194 ? 9.932 -0.838 -24.036 1.00 81.38 194 GLU A O 1
ATOM 1520 N N . ALA A 1 195 ? 10.490 -2.081 -22.246 1.00 83.44 195 ALA A N 1
ATOM 1521 C CA . ALA A 1 195 ? 9.309 -2.934 -22.290 1.00 83.44 195 ALA A CA 1
ATOM 1522 C C . ALA A 1 195 ? 8.064 -2.261 -21.691 1.00 83.44 195 ALA A C 1
ATOM 1524 O O . ALA A 1 195 ? 6.946 -2.526 -22.134 1.00 83.44 195 ALA A O 1
ATOM 1525 N N . GLU A 1 196 ? 8.254 -1.404 -20.689 1.00 83.56 196 GLU A N 1
ATOM 1526 C CA . GLU A 1 196 ? 7.181 -0.810 -19.903 1.00 83.56 196 GLU A CA 1
ATOM 1527 C C . GLU A 1 196 ? 6.993 0.675 -20.196 1.00 83.56 196 GLU A C 1
ATOM 1529 O O . GLU A 1 196 ? 7.934 1.451 -20.342 1.00 83.56 196 GLU A O 1
ATOM 1534 N N . SER A 1 197 ? 5.736 1.113 -20.223 1.00 75.69 197 SER A N 1
ATOM 1535 C CA . SER A 1 197 ? 5.420 2.526 -20.434 1.00 75.69 197 SER A CA 1
ATOM 1536 C C . SER A 1 197 ? 5.952 3.377 -19.276 1.00 75.69 197 SER A C 1
ATOM 1538 O O . SER A 1 197 ? 5.456 3.255 -18.152 1.00 75.69 197 SER A O 1
ATOM 1540 N N . LEU A 1 198 ? 6.861 4.321 -19.558 1.00 72.25 198 LEU A N 1
ATOM 1541 C CA . LEU A 1 198 ? 7.386 5.267 -18.560 1.00 72.25 198 LEU A CA 1
ATOM 1542 C C . LEU A 1 198 ? 6.288 5.968 -17.777 1.00 72.25 198 LEU A C 1
ATOM 1544 O O . LEU A 1 198 ? 6.403 6.054 -16.568 1.00 72.25 198 LEU A O 1
ATOM 1548 N N . ALA A 1 199 ? 5.188 6.370 -18.415 1.00 70.56 199 ALA A N 1
ATOM 1549 C CA . ALA A 1 199 ? 4.077 7.022 -17.721 1.00 70.56 199 ALA A CA 1
ATOM 1550 C C . ALA A 1 199 ? 3.446 6.166 -16.602 1.00 70.56 199 ALA A C 1
ATOM 1552 O O . ALA A 1 199 ? 2.863 6.713 -15.673 1.00 70.56 199 ALA A O 1
ATOM 1553 N N . LYS A 1 200 ? 3.554 4.833 -16.676 1.00 71.31 200 LYS A N 1
ATOM 1554 C CA . LYS A 1 200 ? 3.015 3.909 -15.668 1.00 71.31 200 LYS A CA 1
ATOM 1555 C C . LYS A 1 200 ? 4.032 3.586 -14.574 1.00 71.31 200 LYS A C 1
ATOM 1557 O O . LYS A 1 200 ? 3.666 3.456 -13.409 1.00 71.31 200 LYS A O 1
ATOM 1562 N N . VAL A 1 201 ? 5.308 3.461 -14.945 1.00 71.75 201 VAL A N 1
ATOM 1563 C CA . VAL A 1 201 ? 6.406 3.261 -13.986 1.00 71.75 201 VAL A CA 1
ATOM 1564 C C . VAL A 1 201 ? 6.684 4.568 -13.233 1.00 71.75 201 VAL A C 1
ATOM 1566 O O . VAL A 1 201 ? 6.987 4.545 -12.043 1.00 71.75 201 VAL A O 1
ATOM 1569 N N . LEU A 1 202 ? 6.553 5.706 -13.916 1.00 72.38 202 LEU A N 1
ATOM 1570 C CA . LEU A 1 202 ? 6.901 7.065 -13.497 1.00 72.38 202 LEU A CA 1
ATOM 1571 C C . LEU A 1 202 ? 5.929 8.100 -14.073 1.00 72.38 202 LEU A C 1
ATOM 1573 O O . LEU A 1 202 ? 6.235 8.793 -15.051 1.00 72.38 202 LEU A O 1
ATOM 1577 N N . PRO A 1 203 ? 4.757 8.247 -13.443 1.00 74.00 203 PRO A N 1
ATOM 1578 C CA . PRO A 1 203 ? 3.822 9.296 -13.812 1.00 74.00 203 PRO A CA 1
ATOM 1579 C C . PRO A 1 203 ? 4.484 10.682 -13.754 1.00 74.00 203 PRO A C 1
ATOM 1581 O O . PRO A 1 203 ? 5.056 11.069 -12.731 1.00 74.00 203 PRO A O 1
ATOM 1584 N N . GLY A 1 204 ? 4.396 11.429 -14.860 1.00 70.44 204 GLY A N 1
ATOM 1585 C CA . GLY A 1 204 ? 4.967 12.775 -15.007 1.00 70.44 204 GLY A CA 1
ATOM 1586 C C . GLY A 1 204 ? 6.315 12.854 -15.735 1.00 70.44 204 GLY A C 1
ATOM 1587 O O . GLY A 1 204 ? 6.846 13.952 -15.876 1.00 70.44 204 GLY A O 1
ATOM 1588 N N . VAL A 1 205 ? 6.866 11.729 -16.209 1.00 69.06 205 VAL A N 1
ATOM 1589 C CA . VAL A 1 205 ? 8.053 11.694 -17.084 1.00 69.06 205 VAL A CA 1
ATOM 1590 C C . VAL A 1 205 ? 7.624 11.282 -18.494 1.00 69.06 205 VAL A C 1
ATOM 1592 O O . VAL A 1 205 ? 7.138 10.168 -18.684 1.00 69.06 205 VAL A O 1
ATOM 1595 N N . GLU A 1 206 ? 7.779 12.175 -19.476 1.00 61.41 206 GLU A N 1
ATOM 1596 C CA . GLU A 1 206 ? 7.265 11.961 -20.840 1.00 61.41 206 GLU A CA 1
ATOM 1597 C C . GLU A 1 206 ? 8.226 11.148 -21.725 1.00 61.41 206 GLU A C 1
ATOM 1599 O O . GLU A 1 206 ? 7.767 10.308 -22.501 1.00 61.41 206 GLU A O 1
ATOM 1604 N N . THR A 1 207 ? 9.549 11.307 -21.582 1.00 59.50 207 THR A N 1
ATOM 1605 C CA . THR A 1 207 ? 10.538 10.541 -22.365 1.00 59.50 207 THR A CA 1
ATOM 1606 C C . THR A 1 207 ? 11.776 10.122 -21.557 1.00 59.50 207 THR A C 1
ATOM 1608 O O . THR A 1 207 ? 12.144 10.757 -20.567 1.00 59.50 207 THR A O 1
ATOM 1611 N N . ILE A 1 208 ? 12.452 9.045 -21.993 1.00 57.75 208 ILE A N 1
ATOM 1612 C CA . ILE A 1 208 ? 13.740 8.594 -21.416 1.00 57.75 208 ILE A CA 1
ATOM 1613 C C . ILE A 1 208 ? 14.818 9.674 -21.595 1.00 57.75 208 ILE A C 1
ATOM 1615 O O . ILE A 1 208 ? 15.641 9.866 -20.704 1.00 57.75 208 ILE A O 1
ATOM 1619 N N . ASP A 1 209 ? 14.781 10.401 -22.716 1.00 53.72 209 ASP A N 1
ATOM 1620 C CA . ASP A 1 209 ? 15.741 11.462 -23.044 1.00 53.72 209 ASP A CA 1
ATOM 1621 C C . ASP A 1 209 ? 15.516 12.751 -22.229 1.00 53.72 209 ASP A C 1
ATOM 1623 O O . ASP A 1 209 ? 16.468 13.481 -21.948 1.00 53.72 209 ASP A O 1
ATOM 1627 N N . GLU A 1 210 ? 14.280 13.028 -21.799 1.00 50.12 210 GLU A N 1
ATOM 1628 C CA . GLU A 1 210 ? 13.964 14.131 -20.878 1.00 50.12 210 GLU A CA 1
ATOM 1629 C C . GLU A 1 210 ? 14.241 13.799 -19.417 1.00 50.12 210 GLU A C 1
ATOM 1631 O O . GLU A 1 210 ? 14.323 14.712 -18.596 1.00 50.12 210 GLU A O 1
ATOM 1636 N N . ALA A 1 211 ? 14.401 12.522 -19.066 1.00 51.12 211 ALA A N 1
ATOM 1637 C CA . ALA A 1 211 ? 14.881 12.146 -17.752 1.00 51.12 211 ALA A CA 1
ATOM 1638 C C . ALA A 1 211 ? 16.387 12.454 -17.705 1.00 51.12 211 ALA A C 1
ATOM 1640 O O . ALA A 1 211 ? 17.177 11.711 -18.292 1.00 51.12 211 ALA A O 1
ATOM 1641 N N . PRO A 1 212 ? 16.857 13.519 -17.015 1.00 50.81 212 PRO A N 1
ATOM 1642 C CA . PRO A 1 212 ? 18.290 13.737 -16.894 1.00 50.81 212 PRO A CA 1
ATOM 1643 C C . PRO A 1 212 ? 18.949 12.467 -16.346 1.00 50.81 212 PRO A C 1
ATOM 1645 O O . PRO A 1 212 ? 18.341 11.733 -15.573 1.00 50.81 212 PRO A O 1
ATOM 1648 N N . VAL A 1 213 ? 20.221 12.217 -16.668 1.00 54.00 213 VAL A N 1
ATOM 1649 C CA . VAL A 1 213 ? 21.003 11.090 -16.102 1.00 54.00 213 VAL A CA 1
ATOM 1650 C C . VAL A 1 213 ? 20.859 11.013 -14.570 1.00 54.00 213 VAL A C 1
ATOM 1652 O O . VAL A 1 213 ? 20.905 9.942 -13.973 1.00 54.00 213 VAL A O 1
ATOM 1655 N N . ARG A 1 214 ? 20.611 12.159 -13.922 1.00 53.59 214 ARG A N 1
ATOM 1656 C CA . ARG A 1 214 ? 20.220 12.265 -12.512 1.00 53.59 214 ARG A CA 1
ATOM 1657 C C . ARG A 1 214 ? 18.892 11.592 -12.168 1.00 53.59 214 ARG A C 1
ATOM 1659 O O . ARG A 1 214 ? 18.850 10.936 -11.144 1.00 53.59 214 ARG A O 1
ATOM 1666 N N . THR A 1 215 ? 17.850 11.734 -12.977 1.00 57.25 215 THR A N 1
ATOM 1667 C CA . THR A 1 215 ? 16.563 11.048 -12.820 1.00 57.25 215 THR A CA 1
ATOM 1668 C C . THR A 1 215 ? 16.741 9.547 -13.000 1.00 57.25 215 THR A C 1
ATOM 1670 O O . THR A 1 215 ? 16.382 8.820 -12.092 1.00 57.25 215 THR A O 1
ATOM 1673 N N . VAL A 1 216 ? 17.408 9.067 -14.055 1.00 59.56 216 VAL A N 1
ATOM 1674 C CA . VAL A 1 216 ? 17.690 7.623 -14.234 1.00 59.56 216 VAL A CA 1
ATOM 1675 C C . VAL A 1 216 ? 18.490 7.044 -13.058 1.00 59.56 216 VAL A C 1
ATOM 1677 O O . VAL A 1 216 ? 18.120 6.014 -12.502 1.00 59.56 216 VAL A O 1
ATOM 1680 N N . ASN A 1 217 ? 19.529 7.743 -12.595 1.00 60.66 217 ASN A N 1
ATOM 1681 C CA . ASN A 1 217 ? 20.304 7.313 -11.428 1.00 60.66 217 ASN A CA 1
ATOM 1682 C C . ASN A 1 217 ? 19.525 7.445 -10.108 1.00 60.66 217 ASN A C 1
ATOM 1684 O O . ASN A 1 217 ? 19.697 6.621 -9.214 1.00 60.66 217 ASN A O 1
ATOM 1688 N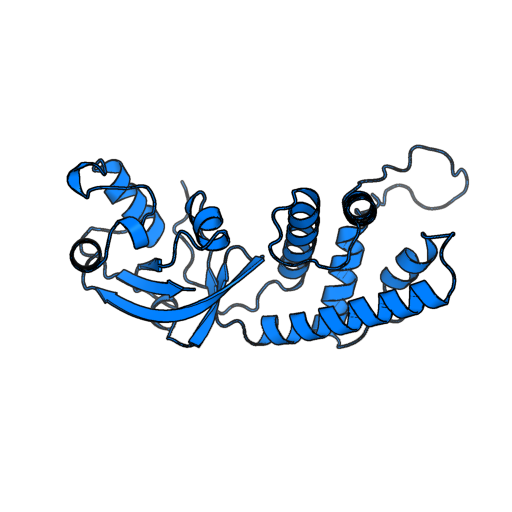 N . SER A 1 218 ? 18.665 8.456 -9.968 1.00 60.75 218 SER A N 1
ATOM 1689 C CA . SER A 1 218 ? 17.777 8.624 -8.811 1.00 60.75 218 SER A CA 1
ATOM 1690 C C . SER A 1 218 ? 16.713 7.534 -8.781 1.00 60.75 218 SER A C 1
ATOM 1692 O O . SER A 1 218 ? 16.354 7.071 -7.707 1.00 60.75 218 SER A O 1
ATOM 1694 N N . LEU A 1 219 ? 16.244 7.091 -9.945 1.00 62.97 219 LEU A N 1
ATOM 1695 C CA . LEU A 1 219 ? 15.298 5.995 -10.095 1.00 62.97 219 LEU A CA 1
ATOM 1696 C C . LEU A 1 219 ? 15.952 4.678 -9.740 1.00 62.97 219 LEU A C 1
ATOM 1698 O O . LEU A 1 219 ? 15.469 3.977 -8.863 1.00 62.97 219 LEU A O 1
ATOM 1702 N N . GLN A 1 220 ? 17.115 4.399 -10.313 1.00 64.75 220 GLN A N 1
ATOM 1703 C CA . GLN A 1 220 ? 17.905 3.240 -9.937 1.00 64.75 220 GLN A CA 1
ATOM 1704 C C . GLN A 1 220 ? 18.226 3.244 -8.436 1.00 64.75 220 GLN A C 1
ATOM 1706 O O . GLN A 1 220 ? 18.093 2.215 -7.782 1.00 64.75 220 GLN A O 1
ATOM 1711 N N . SER A 1 221 ? 18.535 4.408 -7.854 1.00 63.78 221 SER A N 1
ATOM 1712 C CA . SER A 1 221 ? 18.701 4.545 -6.403 1.00 63.78 221 SER A CA 1
ATOM 1713 C C . SER A 1 221 ? 17.392 4.333 -5.630 1.00 63.78 221 SER A C 1
ATOM 1715 O O . SER A 1 221 ? 17.395 3.693 -4.585 1.00 63.78 221 SER A O 1
ATOM 1717 N N . SER A 1 222 ? 16.241 4.763 -6.149 1.00 63.97 222 SER A N 1
ATOM 1718 C CA . SER A 1 222 ? 14.940 4.490 -5.522 1.00 63.97 222 SER A CA 1
ATOM 1719 C C . SER A 1 222 ? 14.513 3.014 -5.610 1.00 63.97 222 SER A C 1
ATOM 1721 O O . SER A 1 222 ? 13.849 2.513 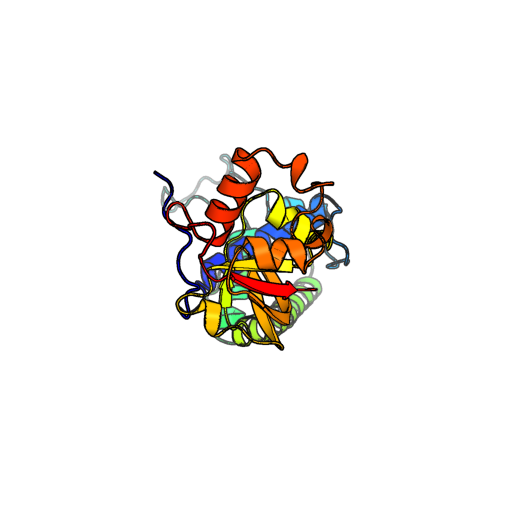-4.707 1.00 63.97 222 SER A O 1
ATOM 1723 N N . PHE A 1 223 ? 14.940 2.284 -6.647 1.00 67.12 223 PHE A N 1
ATOM 1724 C CA . PHE A 1 223 ? 14.621 0.863 -6.842 1.00 67.12 223 PHE A CA 1
ATOM 1725 C C . PHE A 1 223 ? 15.594 -0.054 -6.084 1.00 67.12 223 PHE A C 1
ATOM 1727 O O . PHE A 1 223 ? 15.199 -1.112 -5.591 1.00 67.12 223 PHE A O 1
ATOM 1734 N N . CYS A 1 224 ? 16.868 0.339 -6.004 1.00 64.00 224 CYS A N 1
ATOM 1735 C CA . CYS A 1 224 ? 17.982 -0.520 -5.592 1.00 64.00 224 CYS A CA 1
ATOM 1736 C C . CYS A 1 224 ? 18.860 0.061 -4.471 1.00 64.00 224 CYS A C 1
ATOM 1738 O O . CYS A 1 224 ? 19.799 -0.595 -4.018 1.00 64.00 224 CYS A O 1
ATOM 1740 N N . GLY A 1 225 ? 18.599 1.288 -4.021 1.00 62.38 225 GLY A N 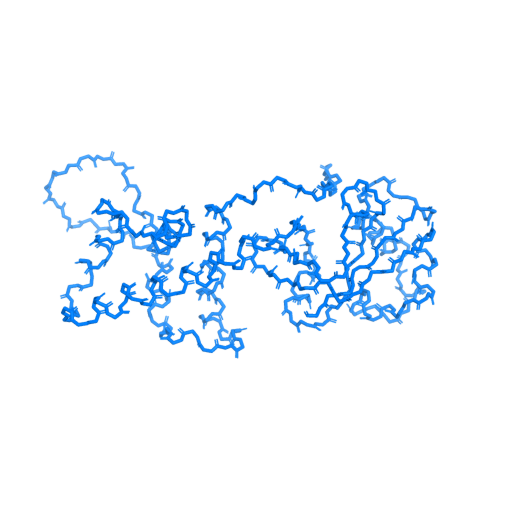1
ATOM 1741 C CA . GLY A 1 225 ? 19.513 2.053 -3.175 1.00 62.38 225 GLY A CA 1
ATOM 1742 C C . GLY A 1 225 ? 20.764 2.530 -3.918 1.00 62.38 225 GLY A C 1
ATOM 1743 O O . GLY A 1 225 ? 20.985 2.225 -5.090 1.00 62.38 225 GLY A O 1
ATOM 1744 N N . ASN A 1 226 ? 21.649 3.229 -3.200 1.00 53.75 226 ASN A N 1
ATOM 1745 C CA . ASN A 1 226 ? 22.892 3.822 -3.727 1.00 53.75 226 ASN A CA 1
ATOM 1746 C C . ASN A 1 226 ? 23.941 2.815 -4.279 1.00 53.75 226 ASN A C 1
ATOM 1748 O O . ASN A 1 226 ? 25.072 3.213 -4.548 1.00 53.75 226 ASN A O 1
ATOM 1752 N N . GLY A 1 227 ? 23.602 1.528 -4.431 1.00 51.81 227 GLY A N 1
ATOM 1753 C CA . GLY A 1 227 ? 24.474 0.467 -4.957 1.00 51.81 227 GLY A CA 1
ATOM 1754 C C . GLY A 1 227 ? 24.003 -0.195 -6.261 1.00 51.81 227 GLY A C 1
ATOM 1755 O O . GLY A 1 227 ? 24.679 -1.100 -6.741 1.00 51.81 227 GLY A O 1
ATOM 1756 N N . GLY A 1 228 ? 22.861 0.212 -6.830 1.00 55.16 228 GLY A N 1
ATOM 1757 C CA . GLY A 1 228 ? 22.361 -0.341 -8.094 1.00 55.16 228 GLY A CA 1
ATOM 1758 C C . GLY A 1 228 ? 23.153 0.155 -9.309 1.00 55.16 228 GLY A C 1
ATOM 1759 O O . GLY A 1 228 ? 23.414 1.353 -9.437 1.00 55.16 228 GLY A O 1
ATOM 1760 N N . HIS A 1 229 ? 23.497 -0.750 -10.227 1.00 60.34 229 HIS A N 1
ATOM 1761 C CA . HIS A 1 229 ? 24.079 -0.436 -11.538 1.00 60.34 229 HIS A CA 1
ATOM 1762 C C . HIS A 1 229 ? 23.048 -0.717 -12.646 1.00 60.34 229 HIS A C 1
ATOM 1764 O O . HIS A 1 229 ? 22.098 -1.457 -12.422 1.00 60.34 229 HIS A O 1
ATOM 1770 N N . ASN A 1 230 ? 23.228 -0.177 -13.858 1.00 59.47 230 ASN A N 1
ATOM 1771 C CA . ASN A 1 230 ? 22.221 -0.318 -14.928 1.00 59.47 230 ASN A CA 1
ATOM 1772 C C . ASN A 1 230 ? 21.916 -1.782 -15.286 1.00 59.47 230 ASN A C 1
ATOM 1774 O O . ASN A 1 230 ? 20.841 -2.077 -15.788 1.00 59.47 230 ASN A O 1
ATOM 1778 N N . LEU A 1 231 ? 22.857 -2.687 -15.007 1.00 60.75 231 LEU A N 1
ATOM 1779 C CA . LEU A 1 231 ? 22.755 -4.130 -15.231 1.00 60.75 231 LEU A CA 1
ATOM 1780 C C . LEU A 1 231 ? 22.094 -4.887 -14.071 1.00 60.75 231 LEU A C 1
ATOM 1782 O O . LEU A 1 231 ? 22.121 -6.113 -14.055 1.00 60.75 231 LEU A O 1
ATOM 1786 N N . THR A 1 232 ? 21.596 -4.193 -13.048 1.00 73.44 232 THR A N 1
ATOM 1787 C CA . THR A 1 232 ? 20.985 -4.870 -11.910 1.00 73.44 232 THR A CA 1
ATOM 1788 C C . THR A 1 232 ? 19.593 -5.373 -12.301 1.00 73.44 232 THR A C 1
ATOM 1790 O O . THR A 1 232 ? 18.791 -4.573 -12.787 1.00 73.44 232 THR A O 1
ATOM 1793 N N . PRO A 1 233 ? 19.292 -6.669 -12.090 1.00 78.19 233 PRO A N 1
ATOM 1794 C CA . PRO A 1 233 ? 17.973 -7.217 -12.363 1.00 78.19 233 PRO A CA 1
ATOM 1795 C C . PRO A 1 233 ? 16.893 -6.521 -11.537 1.00 78.19 233 PRO A C 1
ATOM 1797 O O . PRO A 1 233 ? 17.092 -6.217 -10.355 1.00 78.19 233 PRO A O 1
ATOM 1800 N N . VAL A 1 234 ? 15.744 -6.293 -12.164 1.00 80.25 234 VAL A N 1
ATOM 1801 C CA . VAL A 1 234 ? 14.620 -5.563 -11.575 1.00 80.25 234 VAL A CA 1
ATOM 1802 C C . VAL A 1 234 ? 13.383 -6.445 -11.612 1.00 80.25 234 VAL A C 1
ATOM 1804 O O . VAL A 1 234 ? 13.138 -7.158 -12.585 1.00 80.25 234 VAL A O 1
ATOM 1807 N N . VAL A 1 235 ? 12.610 -6.384 -10.538 1.00 78.06 235 VAL A N 1
ATOM 1808 C CA . VAL A 1 235 ? 11.270 -6.947 -10.444 1.00 78.06 235 VAL A CA 1
ATOM 1809 C C . VAL A 1 235 ? 10.272 -5.797 -10.374 1.00 78.06 235 VAL A C 1
ATOM 1811 O O . VAL A 1 235 ? 10.492 -4.824 -9.651 1.00 78.06 235 VAL A O 1
ATOM 1814 N N . LEU A 1 236 ? 9.207 -5.888 -11.161 1.00 81.88 236 LEU A N 1
ATOM 1815 C CA . LEU A 1 236 ? 8.155 -4.886 -11.256 1.00 81.88 236 LEU A CA 1
ATOM 1816 C C . LEU A 1 236 ? 6.836 -5.507 -10.806 1.00 81.88 236 LEU A C 1
ATOM 1818 O O . LEU A 1 236 ? 6.394 -6.502 -11.377 1.00 81.88 236 LEU A O 1
ATOM 1822 N N . TYR A 1 237 ? 6.224 -4.918 -9.784 1.00 83.38 237 TYR A N 1
ATOM 1823 C CA . TYR A 1 237 ? 4.926 -5.326 -9.261 1.00 83.38 237 TYR A CA 1
ATOM 1824 C C . TYR A 1 237 ? 3.853 -4.423 -9.843 1.00 83.38 237 TYR A C 1
ATOM 1826 O O . TYR A 1 237 ? 3.885 -3.210 -9.626 1.00 83.38 237 TYR A O 1
ATOM 1834 N N . ILE A 1 238 ? 2.899 -5.011 -10.555 1.00 84.12 238 ILE A N 1
ATOM 1835 C CA . ILE A 1 238 ? 1.706 -4.308 -11.011 1.00 84.12 238 ILE A CA 1
ATOM 1836 C C . ILE A 1 238 ? 0.705 -4.346 -9.861 1.00 84.12 238 ILE A C 1
ATOM 1838 O O . ILE A 1 238 ? 0.280 -5.419 -9.441 1.00 84.12 238 ILE A O 1
ATOM 1842 N N . VAL A 1 239 ? 0.372 -3.174 -9.335 1.00 82.00 239 VAL A N 1
ATOM 1843 C CA . VAL A 1 239 ? -0.506 -2.979 -8.181 1.00 82.00 239 VAL A CA 1
ATOM 1844 C C . VAL A 1 239 ? -1.654 -2.063 -8.591 1.00 82.00 239 VAL A C 1
ATOM 1846 O O . VAL A 1 239 ? -1.433 -1.033 -9.230 1.00 82.00 239 VAL A O 1
ATOM 1849 N N . VAL A 1 240 ? -2.881 -2.472 -8.277 1.00 63.75 240 VAL A N 1
ATOM 1850 C CA . VAL A 1 240 ? -4.120 -1.736 -8.574 1.00 63.75 240 VAL A CA 1
ATOM 1851 C C . VAL A 1 240 ? -4.982 -1.725 -7.325 1.00 63.75 240 VAL A C 1
ATOM 1853 O O . VAL A 1 240 ? -4.982 -2.763 -6.623 1.00 63.75 240 VAL A O 1
#

Secondary structure (DSSP, 8-state):
-PPPPPPPP-S---HHHHHHHHHHHHHHHHHTT--SS--S--HHHHHHHH------S---S---S------HHHHHHHHHHHHHHHSS--TT-THHHHHHH-TTS-HHHHHHHHHHHHHHHHHHHHHHHHEEEEE---TTHHHHHHTTS--EEEEES-GGGGG--TT-EEEETTTEEEEEEEEEEESSHHHHHHHS-HHHHSTT---TTTS-HHHHHHHHHHHH-TT--TTS-EEEEEE-

Organism: Theobroma cacao (NCBI:txid3641)

Solvent-accessible surface area (backbone atoms only — not comparable to full-atom values): 13766 Å² total; per-residue (Å²): 136,84,76,54,74,72,65,44,49,81,61,79,72,61,54,64,62,30,37,36,50,34,49,52,51,52,40,53,28,55,64,70,69,69,48,94,63,88,86,85,70,53,58,69,56,39,49,60,30,68,39,68,72,75,80,70,95,80,77,94,74,88,83,82,93,80,79,77,70,73,34,50,45,57,44,52,19,49,42,35,38,36,22,47,74,67,76,42,75,58,96,83,39,66,48,68,54,56,69,59,70,53,86,82,65,59,74,66,60,53,52,54,48,52,52,47,51,51,53,54,18,49,57,50,34,56,54,62,71,59,50,64,39,46,46,81,64,60,83,70,57,41,59,29,43,74,71,62,59,29,36,39,53,56,31,40,57,46,78,53,51,66,69,66,46,57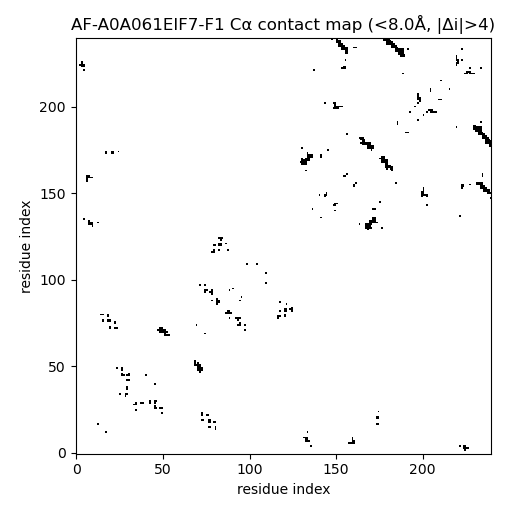,75,36,28,34,29,36,70,55,64,44,79,38,39,23,70,39,68,49,80,31,72,15,52,60,58,41,57,74,76,39,62,50,49,40,67,38,64,91,46,93,47,78,84,73,41,47,73,63,48,55,52,49,46,40,29,72,31,44,11,92,77,52,54,69,71,40,37,27,31,36,35,31,35,107

Radius of gyration: 22.06 Å; Cα contacts (8 Å, |Δi|>4): 310; chains: 1; bounding box: 52×38×67 Å

Nearest PDB structures (foldseek):
  2z0t-assembly4_D  TM=8.442E-01  e=1.059E-06  Pyrococcus horikoshii
  1xne-assembly1_A  TM=7.834E-01  e=1.725E-05  Pyrococcus furiosus DSM 3638
  6pfv-assembly3_E  TM=1.942E-01  e=2.892E+00  Streptomyces venezuelae ATCC 10712
  7ebv-assembly1_A-2  TM=2.576E-01  e=7.800E+00  Aedes aegypti

Foldseek 3Di:
DDDFFDDWDQPQPPLLVLLLVQLLVVLVCVLVVNDPDDPVDDVVRSCQQPDQPPVPDPDPDDDDPDDRPDRNSSLLSQQLSCCLPPVHGDPPRCLVVVLVVCVPDDPVVSVVVRVSSSVVSVVVSVVSVQARTEGEADPPVVVCVVVVQAQKDKAQCDDCVVVDAAQHWYHYPSHDTWGFHGKDKDQFPVRCPVVDPCCRHPPPDHDPVVCPPCNVQVVQCRRTNPPGDRRGMMMMTGTD

pLDDT: mean 71.46, std 16.37, range [28.3, 95.06]